Protein AF-A0A955WJV2-F1 (afdb_monomer_lite)

Foldseek 3Di:
DDDDDPPPPPPPPPPPPPPQVVLLLFFPSVVCGSNLQAPPPPRDGFLLVVLQQVFFAAVVVPPDPVPDDPQADGDSPTDGPQQVQQCDQRQPLPHGQCRLRVRNRSPGGRPDDRDPFNHFRSRDSQTDGAQPQEQGRPACAHAQRRVPDDLVVVVQQFFGWGADSVRDIDSPRGHWAQPPDQHPRACARQAHDPPDALCVVPVVQDDGWGADRNRDIHSVD

pLDDT: mean 82.96, std 13.25, range [42.25, 97.5]

Secondary structure (DSSP, 8-state):
-------------------GGGGGGSTTHHHHGGGGTB-TTT--B-HHHHHHHHTB--GGG-S-TTSS-TT---STTS-B-HHHHHT--SSSSS--HHHHTT-TT----TTSPPPSS----TT-TT-PPTTSSS--TT-S-BTTB-TT--GGGGT--EE--EE-TTS-EEGGGEE-TTSSS--TT-S-BSB--TT--HHHH-TT--S--EE-TTS-EE---

Sequence (221 aa):
MRWLPFLLISAMAATAQARGYRIDQVPGGYRFECYMCHVRATWNLTSFGRDVLNHLLHEEDYPDPEALPENLYIGEEGNVDWAIVALLDSDGDGYTNGEELGDPMGLFVQHDPQPDFPFTRPDRPEDFPCGSGAVEGPEECDGDAFAGATCGDFDLPGGHLACTAECRIDPSGCTPCGDGVLDPGEACDGAPPADLTCADLDPAWIGPLGCTDDCQLDDSR

Radius of gyration: 29.86 Å; chains: 1; bounding box: 73×58×89 Å

Structure (mmCIF, N/CA/C/O backbone):
data_AF-A0A955WJV2-F1
#
_entry.id   AF-A0A955WJV2-F1
#
loop_
_atom_site.group_PDB
_atom_site.id
_atom_site.type_symbol
_atom_site.label_atom_id
_atom_site.label_alt_id
_atom_site.label_comp_id
_atom_site.label_asym_id
_atom_site.label_entity_id
_atom_site.label_seq_id
_atom_site.pdbx_PDB_ins_code
_atom_site.Cartn_x
_atom_site.Cartn_y
_atom_site.Cartn_z
_atom_site.occupancy
_atom_site.B_iso_or_equiv
_atom_site.auth_seq_id
_atom_site.auth_comp_id
_atom_site.auth_asym_id
_atom_site.auth_atom_id
_atom_site.pdbx_PDB_model_num
ATOM 1 N N . MET A 1 1 ? 45.694 41.159 -42.205 1.00 42.25 1 MET A N 1
ATOM 2 C CA . MET A 1 1 ? 44.421 40.829 -41.529 1.00 42.25 1 MET A CA 1
ATOM 3 C C . MET A 1 1 ? 44.256 39.319 -41.500 1.00 42.25 1 MET A C 1
ATOM 5 O O . MET A 1 1 ? 44.235 38.714 -42.562 1.00 42.25 1 MET A O 1
ATOM 9 N N . ARG A 1 2 ? 44.223 38.718 -40.305 1.00 45.44 2 ARG A N 1
ATOM 10 C CA . ARG A 1 2 ? 44.032 37.275 -40.085 1.00 45.44 2 ARG A CA 1
ATOM 11 C C . ARG A 1 2 ? 42.527 36.993 -40.070 1.00 45.44 2 ARG A C 1
ATOM 13 O O . ARG A 1 2 ? 41.824 37.643 -39.306 1.00 45.44 2 ARG A O 1
ATOM 20 N N . TRP A 1 3 ? 42.060 36.052 -40.881 1.00 44.88 3 TRP A N 1
ATOM 21 C CA . TRP A 1 3 ? 40.720 35.474 -40.766 1.00 44.88 3 TRP A CA 1
ATOM 22 C C . TRP A 1 3 ? 40.899 34.042 -40.264 1.00 44.88 3 TRP A C 1
ATOM 24 O O . TRP A 1 3 ? 41.401 33.196 -40.999 1.00 44.88 3 TRP A O 1
ATOM 34 N N . LEU A 1 4 ? 40.575 33.789 -38.993 1.00 48.41 4 LEU A N 1
ATOM 35 C CA . LEU A 1 4 ? 40.387 32.422 -38.508 1.00 48.41 4 LEU A CA 1
ATOM 36 C C . LEU A 1 4 ? 38.948 31.999 -38.840 1.00 48.41 4 LEU A C 1
ATOM 38 O O . LEU A 1 4 ? 38.030 32.762 -38.528 1.00 48.41 4 LEU A O 1
ATOM 42 N N . PRO A 1 5 ? 38.722 30.815 -39.430 1.00 58.47 5 PRO A N 1
ATOM 43 C CA . PRO A 1 5 ? 37.381 30.275 -39.555 1.00 58.47 5 PRO A CA 1
ATOM 44 C C . PRO A 1 5 ? 36.907 29.840 -38.164 1.00 58.47 5 PRO A C 1
ATOM 46 O O . PRO A 1 5 ? 37.553 29.035 -37.495 1.00 58.47 5 PRO A O 1
ATOM 49 N N . PHE A 1 6 ? 35.784 30.396 -37.716 1.00 50.62 6 PHE A N 1
ATOM 50 C CA . PHE A 1 6 ? 35.060 29.876 -36.562 1.00 50.62 6 PHE A CA 1
ATOM 51 C C . PHE A 1 6 ? 34.420 28.546 -36.970 1.00 50.62 6 PHE A C 1
ATOM 53 O O . PHE A 1 6 ? 33.416 28.519 -37.677 1.00 50.62 6 PHE A O 1
ATOM 60 N N . LEU A 1 7 ? 35.022 27.438 -36.542 1.00 56.25 7 LEU A N 1
ATOM 61 C CA . LEU A 1 7 ? 34.353 26.142 -36.501 1.00 56.25 7 LEU A CA 1
ATOM 62 C C . LEU A 1 7 ? 33.311 26.200 -35.379 1.00 56.25 7 LEU A C 1
ATOM 64 O O . LEU A 1 7 ? 33.643 26.096 -34.200 1.00 56.25 7 LEU A O 1
ATOM 68 N N . LEU A 1 8 ? 32.049 26.412 -35.754 1.00 54.28 8 LEU A N 1
ATOM 69 C CA . LEU A 1 8 ? 30.903 26.165 -34.885 1.00 54.28 8 LEU A CA 1
ATOM 70 C C . LEU A 1 8 ? 30.779 24.649 -34.711 1.00 54.28 8 LEU A C 1
ATOM 72 O O . LEU A 1 8 ? 30.213 23.956 -35.554 1.00 54.28 8 LEU A O 1
ATOM 76 N N . ILE A 1 9 ? 31.346 24.131 -33.625 1.00 57.25 9 ILE A N 1
ATOM 77 C CA . ILE A 1 9 ? 31.049 22.781 -33.156 1.00 57.25 9 ILE A CA 1
ATOM 78 C C . ILE A 1 9 ? 29.651 22.858 -32.543 1.00 57.25 9 ILE A C 1
ATOM 80 O O . ILE A 1 9 ? 29.476 23.323 -31.418 1.00 57.25 9 ILE A O 1
ATOM 84 N N . SER A 1 10 ? 28.638 22.473 -33.319 1.00 54.69 10 SER A N 1
ATOM 85 C CA . SER A 1 10 ? 27.308 22.211 -32.779 1.00 54.69 10 SER A CA 1
ATOM 86 C C . SER A 1 10 ? 27.410 20.937 -31.948 1.00 54.69 10 SER A C 1
ATOM 88 O O . SER A 1 10 ? 27.476 19.834 -32.485 1.00 54.69 10 SER A O 1
ATOM 90 N N . ALA A 1 11 ? 27.498 21.094 -30.629 1.00 56.38 11 ALA A N 1
ATOM 91 C CA . ALA A 1 11 ? 27.228 19.995 -29.723 1.00 56.38 11 ALA A CA 1
ATOM 92 C C . ALA A 1 11 ? 25.727 19.711 -29.819 1.00 56.38 11 ALA A C 1
ATOM 94 O O . ALA A 1 11 ? 24.914 20.465 -29.281 1.00 56.38 11 ALA A O 1
ATOM 95 N N . MET A 1 12 ? 25.352 18.655 -30.539 1.00 52.16 12 MET A N 1
ATOM 96 C CA . MET A 1 12 ? 24.040 18.055 -30.349 1.00 52.16 12 MET A CA 1
ATOM 97 C C . MET A 1 12 ? 24.048 17.443 -28.953 1.00 52.16 12 MET A C 1
ATOM 99 O O . MET A 1 12 ? 24.557 16.346 -28.744 1.00 52.16 12 MET A O 1
ATOM 103 N N . ALA A 1 13 ? 23.552 18.197 -27.975 1.00 48.50 13 ALA A N 1
ATOM 104 C CA . ALA A 1 13 ? 23.110 17.600 -26.734 1.00 48.50 13 ALA A CA 1
ATOM 105 C C . ALA A 1 13 ? 21.921 16.714 -27.111 1.00 48.50 13 ALA A C 1
ATOM 107 O O . ALA A 1 13 ? 20.830 17.224 -27.367 1.00 48.50 13 ALA A O 1
ATOM 108 N N . ALA A 1 14 ? 22.148 15.402 -27.214 1.00 44.59 14 ALA A N 1
ATOM 109 C CA . ALA A 1 14 ? 21.051 14.462 -27.078 1.00 44.59 14 ALA A CA 1
ATOM 110 C C . ALA A 1 14 ? 20.370 14.838 -25.763 1.00 44.59 14 ALA A C 1
ATOM 112 O O . ALA A 1 14 ? 21.026 14.915 -24.720 1.00 44.59 14 ALA A O 1
ATOM 113 N N . THR A 1 15 ? 19.094 15.204 -25.822 1.00 44.62 15 THR A N 1
ATOM 114 C CA . THR A 1 15 ? 18.306 15.379 -24.615 1.00 44.62 15 THR A CA 1
ATOM 115 C C . THR A 1 15 ? 18.414 14.064 -23.864 1.00 44.62 15 THR A C 1
ATOM 117 O O . THR A 1 15 ? 17.890 13.051 -24.319 1.00 44.62 15 THR A O 1
ATOM 120 N N . ALA A 1 16 ? 19.131 14.069 -22.740 1.00 43.12 16 ALA A N 1
ATOM 121 C CA . ALA A 1 16 ? 19.078 13.017 -21.739 1.00 43.12 16 ALA A CA 1
ATOM 122 C C . ALA A 1 16 ? 17.677 13.054 -21.109 1.00 43.12 16 ALA A C 1
ATOM 124 O O . ALA A 1 16 ? 17.487 13.435 -19.960 1.00 43.12 16 ALA A O 1
ATOM 125 N N . GLN A 1 17 ? 16.661 12.782 -21.922 1.00 46.56 17 GLN A N 1
ATOM 126 C CA . GLN A 1 17 ? 15.325 12.492 -21.466 1.00 46.56 17 GLN A CA 1
ATOM 127 C C . GLN A 1 17 ? 15.444 11.086 -20.906 1.00 46.56 17 GLN A C 1
ATOM 129 O O . GLN A 1 17 ? 15.584 10.124 -21.662 1.00 46.56 17 GLN A O 1
ATOM 134 N N . ALA A 1 18 ? 15.425 10.971 -19.576 1.00 49.41 18 ALA A N 1
ATOM 135 C CA . ALA A 1 18 ? 14.950 9.748 -18.952 1.00 49.41 18 ALA A CA 1
ATOM 136 C C . ALA A 1 18 ? 13.704 9.335 -19.742 1.00 49.41 18 ALA A C 1
ATOM 138 O O . ALA A 1 18 ? 12.804 10.155 -19.955 1.00 49.41 18 ALA A O 1
ATOM 139 N N . ARG A 1 19 ? 13.747 8.158 -20.362 1.00 63.19 19 ARG A N 1
ATOM 140 C CA . ARG A 1 19 ? 12.802 7.830 -21.421 1.00 63.19 19 ARG A CA 1
ATOM 141 C C . ARG A 1 19 ? 11.417 7.685 -20.813 1.00 63.19 19 ARG A C 1
ATOM 143 O O . ARG A 1 19 ? 11.110 6.637 -20.261 1.00 63.19 19 ARG A O 1
ATOM 150 N N . GLY A 1 20 ? 10.611 8.744 -20.904 1.00 68.06 20 GLY A N 1
ATOM 151 C CA . GLY A 1 20 ? 9.293 8.815 -20.270 1.00 68.06 20 GLY A CA 1
ATOM 152 C C . GLY A 1 20 ? 8.402 7.626 -20.620 1.00 68.06 20 GLY A C 1
ATOM 153 O O . GLY A 1 20 ? 7.650 7.178 -19.770 1.00 68.06 20 GLY A O 1
ATOM 154 N N . TYR A 1 21 ? 8.589 7.027 -21.803 1.00 78.38 21 TYR A N 1
ATOM 155 C CA . TYR A 1 21 ? 7.843 5.839 -22.213 1.00 78.38 21 TYR A CA 1
ATOM 156 C C . TYR A 1 21 ? 8.002 4.646 -21.259 1.00 78.38 21 TYR A C 1
ATOM 158 O O . TYR A 1 21 ? 7.092 3.833 -21.183 1.00 78.38 21 TYR A O 1
ATOM 166 N N . ARG A 1 22 ? 9.128 4.508 -20.538 1.00 84.31 22 ARG A N 1
ATOM 167 C CA . ARG A 1 22 ? 9.325 3.396 -19.588 1.00 84.31 22 ARG A CA 1
ATOM 168 C C . ARG A 1 22 ? 8.417 3.515 -18.373 1.00 84.31 22 ARG A C 1
ATOM 170 O O . ARG A 1 22 ? 8.024 2.507 -17.809 1.00 84.31 22 ARG A O 1
ATOM 177 N N . ILE A 1 23 ? 8.062 4.741 -18.000 1.00 86.69 23 ILE A N 1
ATOM 178 C CA . ILE A 1 23 ? 7.105 4.998 -16.923 1.00 86.69 23 ILE A CA 1
ATOM 179 C C . ILE A 1 23 ? 5.696 4.560 -17.335 1.00 86.69 23 ILE A C 1
ATOM 181 O O . ILE A 1 23 ? 4.912 4.148 -16.492 1.00 86.69 23 ILE A O 1
ATOM 185 N N . ASP A 1 24 ? 5.394 4.576 -18.632 1.00 86.31 24 ASP A N 1
ATOM 186 C CA . ASP A 1 24 ? 4.116 4.085 -19.152 1.00 86.31 24 ASP A CA 1
ATOM 187 C C . ASP A 1 24 ? 4.086 2.554 -19.323 1.00 86.31 24 ASP A C 1
ATOM 189 O O . ASP A 1 24 ? 3.044 1.997 -19.664 1.00 86.31 24 ASP A O 1
ATOM 193 N N . GLN A 1 25 ? 5.224 1.876 -19.138 1.00 87.38 25 GLN A N 1
ATOM 194 C CA . GLN A 1 25 ? 5.358 0.418 -19.248 1.00 87.38 25 GLN A CA 1
ATOM 195 C C . GLN A 1 25 ? 5.226 -0.304 -17.905 1.00 87.38 25 GLN A C 1
ATOM 197 O O . GLN A 1 25 ? 5.278 -1.525 -17.881 1.00 87.38 25 GLN A O 1
ATOM 202 N N . VAL A 1 26 ? 5.066 0.434 -16.808 1.00 89.56 26 VAL A N 1
ATOM 203 C CA . VAL A 1 26 ? 4.916 -0.120 -15.460 1.00 89.56 26 VAL A CA 1
ATOM 204 C C . VAL A 1 26 ? 3.601 0.359 -14.844 1.00 89.56 26 VAL A C 1
ATOM 206 O O . VAL A 1 26 ? 3.244 1.538 -15.003 1.00 89.56 26 VAL A O 1
ATOM 209 N N . PRO A 1 27 ? 2.874 -0.511 -14.126 1.00 90.50 27 PRO A N 1
ATOM 210 C CA . PRO A 1 27 ? 1.729 -0.083 -13.339 1.00 90.50 27 PRO A CA 1
ATOM 211 C C . PRO A 1 27 ? 2.130 1.020 -12.357 1.00 90.50 27 PRO A C 1
ATOM 213 O O . PRO A 1 27 ? 3.250 1.048 -11.854 1.00 90.50 27 PRO A O 1
ATOM 216 N N . GLY A 1 28 ? 1.248 1.988 -12.121 1.00 87.06 28 GLY A N 1
ATOM 217 C CA . GLY A 1 28 ? 1.507 3.052 -11.149 1.00 87.06 28 GLY A CA 1
ATOM 218 C C . GLY A 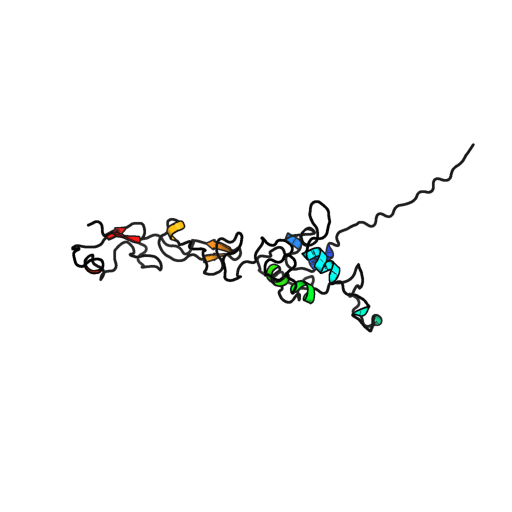1 28 ? 2.657 4.005 -11.498 1.00 87.06 28 GLY A C 1
ATOM 219 O O . GLY A 1 28 ? 2.874 4.967 -10.760 1.00 87.06 28 GLY A O 1
ATOM 220 N N . GLY A 1 29 ? 3.349 3.828 -12.631 1.00 87.44 29 GLY A N 1
ATOM 221 C CA . GLY A 1 29 ? 4.530 4.616 -12.989 1.00 87.44 29 GLY A CA 1
ATOM 222 C C . GLY A 1 29 ? 4.279 6.126 -12.975 1.00 87.44 29 GLY A C 1
ATOM 223 O O . GLY A 1 29 ? 5.128 6.897 -12.533 1.00 87.44 29 GLY A O 1
ATOM 224 N N . TYR A 1 30 ? 3.077 6.567 -13.352 1.00 85.75 30 TYR A N 1
ATOM 225 C CA . TYR A 1 30 ? 2.665 7.975 -13.290 1.00 85.75 30 TYR A CA 1
ATOM 226 C C . TYR A 1 30 ? 2.721 8.590 -11.877 1.00 85.75 30 TYR A C 1
ATOM 228 O O . TYR A 1 30 ? 2.788 9.812 -11.759 1.00 85.75 30 TYR A O 1
ATOM 236 N N . ARG A 1 31 ? 2.683 7.783 -10.807 1.00 86.25 31 ARG A N 1
ATOM 237 C CA . ARG A 1 31 ? 2.797 8.254 -9.415 1.00 86.25 31 ARG A CA 1
ATOM 238 C C . ARG A 1 31 ? 4.246 8.498 -9.008 1.00 86.25 31 ARG A C 1
ATOM 240 O O . ARG A 1 31 ? 4.526 9.440 -8.268 1.00 86.25 31 ARG A O 1
ATOM 247 N N . PHE A 1 32 ? 5.159 7.656 -9.482 1.00 86.94 32 PHE A N 1
ATOM 248 C CA . PHE A 1 32 ? 6.571 7.679 -9.087 1.00 86.94 32 PHE A CA 1
ATOM 249 C C . PHE A 1 32 ? 7.466 8.407 -10.093 1.00 86.94 32 PHE A C 1
ATOM 251 O O . PHE A 1 32 ? 8.579 8.825 -9.754 1.00 86.94 32 PHE A O 1
ATOM 258 N N . GLU A 1 33 ? 6.961 8.604 -11.311 1.00 88.62 33 GLU A N 1
ATOM 259 C CA . GLU A 1 33 ? 7.644 9.231 -12.434 1.00 88.62 33 GLU A CA 1
ATOM 260 C C . GLU A 1 33 ? 9.043 8.621 -12.644 1.00 88.62 33 GLU A C 1
ATOM 262 O O . GLU A 1 33 ? 9.276 7.431 -12.449 1.00 88.62 33 GLU A O 1
ATOM 267 N N . CYS A 1 34 ? 10.029 9.446 -12.998 1.00 88.56 34 CYS A N 1
ATOM 268 C CA . CYS A 1 34 ? 11.409 9.010 -13.198 1.00 88.56 34 CYS A CA 1
ATOM 269 C C . CYS A 1 34 ? 12.069 8.458 -11.925 1.00 88.56 34 CYS A C 1
ATOM 271 O O . CYS A 1 34 ? 13.156 7.887 -12.009 1.00 88.56 34 CYS A O 1
ATOM 273 N N . TYR A 1 35 ? 11.476 8.666 -10.748 1.00 89.88 35 TYR A N 1
ATOM 274 C CA . TYR A 1 35 ? 12.154 8.419 -9.481 1.00 89.88 35 TYR A CA 1
ATOM 275 C C . TYR A 1 35 ? 12.142 6.966 -9.047 1.00 89.88 35 TYR A C 1
ATOM 277 O O . TYR A 1 35 ? 12.922 6.614 -8.172 1.00 89.88 35 TYR A O 1
ATOM 285 N N . MET A 1 36 ? 11.315 6.130 -9.666 1.00 89.50 36 MET A N 1
ATOM 286 C CA . MET A 1 36 ? 11.387 4.686 -9.469 1.00 89.50 36 MET A CA 1
ATOM 287 C C . MET A 1 36 ? 12.692 4.111 -10.040 1.00 89.50 36 MET A C 1
ATOM 289 O O . MET A 1 36 ? 13.308 3.237 -9.444 1.00 89.50 36 MET A O 1
ATOM 293 N N . CYS A 1 37 ? 13.182 4.670 -11.154 1.00 91.44 37 CYS A N 1
ATOM 294 C CA . CYS A 1 37 ? 14.428 4.229 -11.793 1.00 91.44 37 CYS A CA 1
ATOM 295 C C . CYS A 1 37 ? 15.643 5.100 -11.435 1.00 91.44 37 CYS A C 1
ATOM 297 O O . CYS A 1 37 ? 16.784 4.668 -11.609 1.00 91.44 37 CYS A O 1
ATOM 299 N N . HIS A 1 38 ? 15.428 6.338 -10.973 1.00 91.81 38 HIS A N 1
ATOM 300 C CA . HIS A 1 38 ? 16.495 7.313 -10.740 1.00 91.81 38 HIS A CA 1
ATOM 301 C C . HIS A 1 38 ? 16.436 7.974 -9.363 1.00 91.81 38 HIS A C 1
ATOM 303 O O . HIS A 1 38 ? 15.415 8.492 -8.912 1.00 91.81 38 HIS A O 1
ATOM 309 N N . VAL A 1 39 ? 17.603 8.108 -8.740 1.00 90.62 39 VAL A N 1
ATOM 310 C CA . VAL A 1 39 ? 17.762 8.855 -7.494 1.00 90.62 39 VAL A CA 1
ATOM 311 C C . VAL A 1 39 ? 17.613 10.359 -7.760 1.00 90.62 39 VAL A C 1
ATOM 313 O O . VAL A 1 39 ? 18.417 10.954 -8.482 1.00 90.62 39 VAL A O 1
ATOM 316 N N . ARG A 1 40 ? 16.632 11.002 -7.102 1.00 83.75 40 ARG A N 1
ATOM 317 C CA . ARG A 1 40 ? 16.271 12.437 -7.238 1.00 83.75 40 ARG A CA 1
ATOM 318 C C . ARG A 1 40 ? 17.454 13.411 -7.262 1.00 83.75 40 ARG A C 1
ATOM 320 O O . ARG A 1 40 ? 17.408 14.416 -7.963 1.00 83.75 40 ARG A O 1
ATOM 327 N N . ALA A 1 41 ? 18.481 13.147 -6.458 1.00 81.69 41 ALA A N 1
ATOM 328 C CA . ALA A 1 41 ? 19.587 14.076 -6.239 1.00 81.69 41 ALA A CA 1
ATOM 329 C C . ALA A 1 41 ? 20.722 13.953 -7.268 1.00 81.69 41 ALA A C 1
ATOM 331 O O . ALA A 1 41 ? 21.446 14.921 -7.494 1.00 81.69 41 ALA A O 1
ATOM 332 N N . THR A 1 42 ? 20.913 12.770 -7.853 1.00 85.31 42 THR A N 1
ATOM 333 C CA . THR A 1 42 ? 22.135 12.442 -8.605 1.00 85.31 42 THR A CA 1
ATOM 334 C C . THR A 1 42 ? 21.872 11.890 -9.996 1.00 85.31 42 THR A C 1
ATOM 336 O O . THR A 1 42 ? 22.821 11.784 -10.766 1.00 85.31 42 THR A O 1
ATOM 339 N N . TRP A 1 43 ? 20.623 11.536 -10.321 1.00 86.12 43 TRP A N 1
ATOM 340 C CA . TRP A 1 43 ? 20.246 10.816 -11.545 1.00 86.12 43 TRP A CA 1
ATOM 341 C C . TRP A 1 43 ? 20.912 9.443 -11.714 1.00 86.12 43 TRP A C 1
ATOM 343 O O . TRP A 1 43 ? 20.732 8.792 -12.744 1.00 86.12 43 TRP A O 1
ATOM 353 N N . ASN A 1 44 ? 21.621 8.964 -10.689 1.00 91.94 44 ASN A N 1
ATOM 354 C CA . ASN A 1 44 ? 22.088 7.586 -10.636 1.00 91.94 44 ASN A CA 1
ATOM 355 C C . ASN A 1 44 ? 20.891 6.636 -10.614 1.00 91.94 44 ASN A C 1
ATOM 357 O O . ASN A 1 44 ? 19.822 6.993 -10.118 1.00 91.94 44 ASN A O 1
ATOM 361 N N . LEU A 1 45 ? 21.098 5.421 -11.115 1.00 92.56 45 LEU A N 1
ATOM 362 C CA . LEU A 1 45 ? 20.083 4.379 -11.047 1.00 92.56 45 LEU A CA 1
ATOM 363 C C . LEU A 1 45 ? 19.824 3.978 -9.595 1.00 92.56 45 LEU A C 1
ATOM 365 O O . LEU A 1 45 ? 20.769 3.834 -8.810 1.00 92.56 45 LEU A O 1
ATOM 369 N N . THR A 1 46 ? 18.548 3.796 -9.280 1.00 95.38 46 THR A N 1
ATOM 370 C CA . THR A 1 46 ? 18.093 3.050 -8.104 1.00 95.38 46 THR A CA 1
ATOM 371 C C . THR A 1 46 ? 18.437 1.563 -8.257 1.00 95.38 46 THR A C 1
ATOM 373 O O . THR A 1 46 ? 19.005 1.159 -9.279 1.00 95.38 46 THR A O 1
ATOM 376 N N . SER A 1 47 ? 18.135 0.744 -7.247 1.00 96.50 47 SER A N 1
ATOM 377 C CA . SER A 1 47 ? 18.186 -0.716 -7.387 1.00 96.50 47 SER A CA 1
ATOM 378 C C . SER A 1 47 ? 17.272 -1.180 -8.522 1.00 96.50 47 SER A C 1
ATOM 380 O O . SER A 1 47 ? 17.772 -1.713 -9.509 1.00 96.50 47 SER A O 1
ATOM 382 N N . PHE A 1 48 ? 15.989 -0.813 -8.474 1.00 95.88 48 PHE A N 1
ATOM 383 C CA . PHE A 1 48 ? 15.027 -1.126 -9.531 1.00 95.88 48 PHE A CA 1
ATOM 384 C C . PHE A 1 48 ? 15.475 -0.636 -10.913 1.00 95.88 48 PHE A C 1
ATOM 386 O O . PHE A 1 48 ? 15.493 -1.380 -11.890 1.00 95.88 48 PHE A O 1
ATOM 393 N N . GLY A 1 49 ? 15.931 0.617 -11.016 1.00 93.75 49 GLY A N 1
ATOM 394 C CA . GLY A 1 49 ? 16.420 1.169 -12.280 1.00 93.75 49 GLY A CA 1
ATOM 395 C C . GLY A 1 49 ? 17.641 0.430 -12.835 1.00 93.75 49 GLY A C 1
ATOM 396 O O . GLY A 1 49 ? 17.854 0.415 -14.049 1.00 93.75 49 GLY A O 1
ATOM 397 N N . ARG A 1 50 ? 18.450 -0.185 -11.966 1.00 94.12 50 ARG A N 1
ATOM 398 C CA . ARG A 1 50 ? 19.573 -1.034 -12.367 1.00 94.12 50 ARG A CA 1
ATOM 399 C C . ARG A 1 50 ? 19.097 -2.389 -12.864 1.00 94.12 50 ARG A C 1
ATOM 401 O O . ARG A 1 50 ? 19.621 -2.844 -13.875 1.00 94.12 50 ARG A O 1
ATOM 408 N N . ASP A 1 51 ?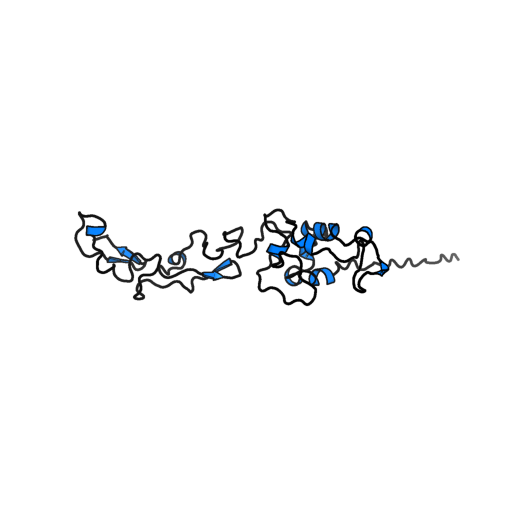 18.107 -2.985 -12.219 1.00 95.25 51 ASP A N 1
ATOM 409 C CA . ASP A 1 51 ? 17.530 -4.248 -12.673 1.00 95.25 51 ASP A CA 1
ATOM 410 C C . ASP A 1 51 ? 16.809 -4.092 -14.010 1.00 95.25 51 ASP A C 1
ATOM 412 O O . ASP A 1 51 ? 17.032 -4.901 -14.910 1.00 95.25 51 ASP A O 1
ATOM 416 N N . VAL A 1 52 ? 16.100 -2.980 -14.219 1.00 92.06 52 VAL A N 1
ATOM 417 C CA . VAL A 1 52 ? 15.554 -2.602 -15.532 1.00 92.06 52 VAL A CA 1
ATOM 418 C C . VAL A 1 52 ? 16.657 -2.482 -16.590 1.00 92.06 52 VAL A C 1
ATOM 420 O O . VAL A 1 52 ? 16.485 -2.947 -17.714 1.00 92.06 52 VAL A O 1
ATOM 423 N N . LEU A 1 53 ? 17.795 -1.858 -16.261 1.00 88.88 53 LEU A N 1
ATOM 424 C CA . LEU A 1 53 ? 18.914 -1.721 -17.203 1.00 88.88 53 LEU A CA 1
ATOM 425 C C . LEU A 1 53 ? 19.589 -3.066 -17.512 1.00 88.88 53 LEU A C 1
ATOM 427 O O . LEU A 1 53 ? 20.051 -3.270 -18.631 1.00 88.88 53 LEU A O 1
ATOM 431 N N . ASN A 1 54 ? 19.664 -3.965 -16.534 1.00 90.44 54 ASN A N 1
ATOM 432 C CA . ASN A 1 54 ? 20.302 -5.271 -16.687 1.00 90.44 54 ASN A CA 1
ATOM 433 C C . ASN A 1 54 ? 19.439 -6.282 -17.460 1.00 90.44 54 ASN A C 1
ATOM 435 O O . ASN A 1 54 ? 19.978 -7.280 -17.925 1.00 90.44 54 ASN A O 1
ATOM 439 N N . HIS A 1 55 ? 18.136 -6.025 -17.600 1.00 89.19 55 HIS A N 1
ATOM 440 C CA . HIS A 1 55 ? 17.176 -6.906 -18.276 1.00 89.19 55 HIS A CA 1
ATOM 441 C C . HIS A 1 55 ? 16.552 -6.237 -19.506 1.00 89.19 55 HIS A C 1
ATOM 443 O O . HIS A 1 55 ? 15.368 -6.400 -19.808 1.00 89.19 55 HIS A O 1
ATOM 449 N N . LEU A 1 56 ? 17.355 -5.454 -20.227 1.00 87.12 56 LEU A N 1
ATOM 450 C CA . LEU A 1 56 ? 17.003 -5.046 -21.582 1.00 87.12 56 LEU A CA 1
ATOM 451 C C . LEU A 1 56 ? 17.083 -6.262 -22.506 1.00 87.12 56 LEU A C 1
ATOM 453 O O . LEU A 1 56 ? 17.975 -7.092 -22.373 1.00 87.12 56 LEU A O 1
ATOM 457 N N . LEU A 1 57 ? 16.165 -6.355 -23.463 1.00 79.31 57 LEU A N 1
ATOM 458 C CA . LEU A 1 57 ? 16.216 -7.395 -24.482 1.00 79.31 57 LEU A CA 1
ATOM 459 C C . LEU A 1 57 ? 17.437 -7.170 -25.379 1.00 79.31 57 LEU A C 1
ATOM 461 O O . LEU A 1 57 ? 17.620 -6.079 -25.943 1.00 79.31 57 LEU A O 1
ATOM 465 N N . HIS A 1 58 ? 18.252 -8.214 -25.533 1.00 73.12 58 HIS A N 1
ATOM 466 C CA . HIS A 1 58 ? 19.434 -8.209 -26.381 1.00 73.12 58 HIS A CA 1
ATOM 467 C C . HIS A 1 58 ? 19.223 -9.068 -27.634 1.00 73.12 58 HIS A C 1
ATOM 469 O O . HIS A 1 58 ? 18.407 -9.983 -27.683 1.00 73.12 58 HIS A O 1
ATOM 475 N N . GLU A 1 59 ? 19.957 -8.742 -28.700 1.00 66.12 59 GLU A N 1
ATOM 476 C CA . GLU A 1 59 ? 19.818 -9.400 -30.009 1.00 66.12 59 GLU A CA 1
ATOM 477 C C . GLU A 1 59 ? 20.177 -10.891 -29.937 1.00 66.12 59 GLU A C 1
ATOM 479 O O . GLU A 1 59 ? 19.640 -11.706 -30.678 1.00 66.12 59 GLU A O 1
ATOM 484 N N . GLU A 1 60 ? 21.043 -11.265 -28.995 1.00 69.06 60 GLU A N 1
ATOM 485 C CA . GLU A 1 60 ? 21.430 -12.651 -28.732 1.00 69.06 60 GLU A CA 1
ATOM 486 C C . GLU A 1 60 ? 20.303 -13.521 -28.155 1.00 69.06 60 GLU A C 1
ATOM 488 O O . GLU A 1 60 ? 20.333 -14.740 -28.340 1.00 69.06 60 GLU A O 1
ATOM 493 N N . ASP A 1 61 ? 19.278 -12.912 -27.550 1.00 68.31 61 ASP A N 1
ATOM 494 C CA . ASP A 1 61 ? 18.088 -13.612 -27.053 1.00 68.31 61 ASP A CA 1
ATOM 495 C C . ASP A 1 61 ? 17.113 -13.977 -28.189 1.00 68.31 61 ASP A C 1
ATOM 497 O O . ASP A 1 61 ? 16.226 -14.818 -28.016 1.00 68.31 61 ASP A O 1
ATOM 501 N N . TYR A 1 62 ? 17.293 -13.383 -29.378 1.00 67.94 62 TYR A N 1
ATOM 502 C CA . TYR A 1 62 ? 16.418 -13.550 -30.536 1.00 67.94 62 TYR A CA 1
ATOM 503 C C . TYR A 1 62 ? 17.200 -14.065 -31.754 1.00 67.94 62 TYR A C 1
ATOM 505 O O . TYR A 1 62 ? 17.808 -13.290 -32.490 1.00 67.94 62 TYR A O 1
ATOM 513 N N . PRO A 1 63 ? 17.148 -15.379 -32.043 1.00 65.62 63 PRO A N 1
ATOM 514 C CA . PRO A 1 63 ? 17.965 -15.993 -33.091 1.00 65.62 63 PRO A CA 1
ATOM 515 C C . PRO A 1 63 ? 17.580 -15.577 -34.522 1.00 65.62 63 PRO A C 1
ATOM 517 O O . PRO A 1 63 ? 18.300 -15.920 -35.459 1.00 65.62 63 PRO A O 1
ATOM 520 N N . ASP A 1 64 ? 16.461 -14.867 -34.696 1.00 70.44 64 ASP A N 1
ATOM 521 C CA . ASP A 1 64 ? 16.000 -14.335 -35.979 1.00 70.44 64 ASP A CA 1
ATOM 522 C C . ASP A 1 64 ? 15.570 -12.858 -35.838 1.00 70.44 64 ASP A C 1
ATOM 524 O O . ASP A 1 64 ? 14.397 -12.573 -35.578 1.00 70.44 64 ASP A O 1
ATOM 528 N N . PRO A 1 65 ? 16.508 -11.902 -35.983 1.00 60.22 65 PRO A N 1
ATOM 529 C CA . PRO A 1 65 ? 16.223 -10.474 -35.860 1.00 60.22 65 PRO A CA 1
ATOM 530 C C . PRO A 1 65 ? 15.306 -9.927 -36.972 1.00 60.22 65 PRO A C 1
ATOM 532 O O . PRO A 1 65 ? 14.739 -8.847 -36.816 1.00 60.22 65 PRO A O 1
ATOM 535 N N . GLU A 1 66 ? 15.108 -10.657 -38.079 1.00 68.31 66 GLU A N 1
ATOM 536 C CA . GLU A 1 66 ? 14.154 -10.280 -39.137 1.00 68.31 66 GLU A CA 1
ATOM 537 C C . GLU A 1 66 ? 12.718 -10.758 -38.840 1.00 68.31 66 GLU A C 1
ATOM 539 O O . GLU A 1 66 ? 11.768 -10.253 -39.440 1.00 68.31 66 GLU A O 1
ATOM 544 N N . ALA A 1 67 ? 12.540 -11.690 -37.895 1.00 67.31 67 ALA A N 1
ATOM 545 C CA . ALA A 1 67 ? 11.235 -12.166 -37.425 1.00 67.31 67 ALA A CA 1
ATOM 546 C C . ALA A 1 67 ? 10.690 -11.381 -36.218 1.00 67.31 67 ALA A C 1
ATOM 548 O O . ALA A 1 67 ? 9.651 -11.744 -35.656 1.00 67.31 67 ALA A O 1
ATOM 549 N N . LEU A 1 68 ? 11.382 -10.320 -35.800 1.00 62.81 68 LEU A N 1
ATOM 550 C CA . LEU A 1 68 ? 10.962 -9.509 -34.667 1.00 62.81 68 LEU A CA 1
ATOM 551 C C . LEU A 1 68 ? 9.674 -8.738 -34.990 1.00 62.81 68 LEU A C 1
ATOM 553 O O . LEU A 1 68 ? 9.515 -8.230 -36.103 1.00 62.81 68 LEU A O 1
ATOM 557 N N . PRO A 1 69 ? 8.745 -8.607 -34.027 1.00 64.25 69 PRO A N 1
ATOM 558 C CA . PRO A 1 69 ? 7.599 -7.730 -34.204 1.00 64.25 69 PRO A CA 1
ATOM 559 C C . PRO A 1 69 ? 8.074 -6.290 -34.443 1.00 64.25 69 PRO A C 1
ATOM 561 O O . PRO A 1 69 ? 9.019 -5.842 -33.799 1.00 64.25 69 PRO A O 1
ATOM 564 N N . GLU A 1 70 ? 7.389 -5.538 -35.314 1.00 62.41 70 GLU A N 1
ATOM 565 C CA . GLU A 1 70 ? 7.777 -4.164 -35.710 1.00 62.41 70 GLU A CA 1
ATOM 566 C C . GLU A 1 70 ? 7.937 -3.182 -34.526 1.00 62.41 70 GLU A C 1
ATOM 568 O O . GLU A 1 70 ? 8.562 -2.135 -34.672 1.00 62.41 70 GLU A O 1
ATOM 573 N N . ASN A 1 71 ? 7.410 -3.529 -33.346 1.00 60.97 71 ASN A N 1
ATOM 574 C CA . ASN A 1 71 ? 7.478 -2.732 -32.119 1.00 60.97 71 ASN A CA 1
ATOM 575 C C . ASN A 1 71 ? 8.533 -3.233 -31.105 1.00 60.97 71 ASN A C 1
ATOM 577 O O . ASN A 1 71 ? 8.536 -2.785 -29.955 1.00 60.97 71 ASN A O 1
ATOM 581 N N . LEU A 1 72 ? 9.407 -4.173 -31.490 1.00 64.94 72 LEU A N 1
ATOM 582 C CA . LEU A 1 72 ? 10.477 -4.679 -30.633 1.00 64.94 72 LEU A CA 1
ATOM 583 C C . LEU A 1 72 ? 11.792 -3.927 -30.875 1.00 64.94 72 LEU A C 1
ATOM 585 O O . LEU A 1 72 ? 12.527 -4.220 -31.813 1.00 64.94 72 LEU A O 1
ATOM 589 N N . TYR A 1 73 ? 12.101 -2.962 -30.009 1.00 61.44 73 TYR A N 1
ATOM 590 C CA . TYR A 1 73 ? 13.407 -2.299 -29.996 1.00 61.44 73 TYR A CA 1
ATOM 591 C C . TYR A 1 73 ? 14.388 -3.129 -29.152 1.00 61.44 73 TYR A C 1
ATOM 593 O O . TYR A 1 73 ? 14.023 -3.580 -28.069 1.00 61.44 73 TYR A O 1
ATOM 601 N N . ILE A 1 74 ? 15.625 -3.318 -29.617 1.00 60.59 74 ILE A N 1
ATOM 602 C CA . ILE A 1 74 ? 16.663 -4.147 -28.969 1.00 60.59 74 ILE A CA 1
ATOM 603 C C . ILE A 1 74 ? 17.909 -3.295 -28.658 1.00 60.59 74 ILE A C 1
ATOM 605 O O . ILE A 1 74 ? 18.226 -2.369 -29.408 1.00 60.59 74 ILE A O 1
ATOM 609 N N . GLY A 1 75 ? 18.623 -3.601 -27.564 1.00 57.91 75 GLY A N 1
ATOM 610 C CA . GLY A 1 75 ? 19.910 -2.984 -27.188 1.00 57.91 75 GLY A CA 1
ATOM 611 C C . GLY A 1 75 ? 19.844 -2.076 -25.951 1.00 57.91 75 GLY A C 1
ATOM 612 O O . GLY A 1 75 ? 18.860 -2.092 -25.224 1.00 57.91 75 GLY A O 1
ATOM 613 N N . GLU A 1 76 ? 20.859 -1.225 -25.721 1.00 54.91 76 GLU A N 1
ATOM 614 C CA . GLU A 1 76 ? 20.889 -0.252 -24.595 1.00 54.91 76 GLU A CA 1
ATOM 615 C C . GLU A 1 76 ? 19.697 0.725 -24.623 1.00 54.91 76 GLU A C 1
ATOM 617 O O . GLU A 1 76 ? 19.353 1.390 -23.635 1.00 54.91 76 GLU A O 1
ATOM 622 N N . GLU A 1 77 ? 19.032 0.803 -25.783 1.00 61.91 77 GLU A N 1
ATOM 623 C CA . GLU A 1 77 ? 17.784 1.517 -25.965 1.00 61.91 77 GLU A CA 1
ATOM 624 C C . GLU A 1 77 ? 16.512 0.679 -26.126 1.00 61.91 77 GLU A C 1
ATOM 626 O O . GLU A 1 77 ? 15.439 1.247 -26.318 1.00 61.91 77 GLU A O 1
ATOM 631 N N . GLY A 1 78 ? 16.607 -0.630 -25.947 1.00 69.50 78 GLY A N 1
ATOM 632 C CA . GLY A 1 78 ? 15.548 -1.580 -26.234 1.00 69.50 78 GLY A CA 1
ATOM 633 C C . GLY A 1 78 ? 14.433 -1.685 -25.196 1.00 69.50 78 GLY A C 1
ATOM 634 O O . GLY A 1 78 ? 14.366 -0.956 -24.196 1.00 69.50 78 GLY A O 1
ATOM 635 N N . ASN A 1 79 ? 13.540 -2.621 -25.496 1.00 79.56 79 ASN A N 1
ATOM 636 C CA . ASN A 1 79 ? 12.473 -3.099 -24.636 1.00 79.56 79 ASN A CA 1
ATOM 637 C C . ASN A 1 79 ? 13.054 -3.852 -23.434 1.00 79.56 79 ASN A C 1
ATOM 639 O O . ASN A 1 79 ? 14.163 -4.374 -23.493 1.00 79.56 79 ASN A O 1
ATOM 643 N N . VAL A 1 80 ? 12.298 -3.877 -22.343 1.00 86.88 80 VAL A N 1
ATOM 644 C CA . VAL A 1 80 ? 12.667 -4.538 -21.087 1.00 86.88 80 VAL A CA 1
ATOM 645 C C . VAL A 1 80 ? 11.951 -5.885 -21.034 1.00 86.88 80 VAL A C 1
ATOM 647 O O . VAL A 1 80 ? 10.794 -5.975 -21.455 1.00 86.88 80 VAL A O 1
ATOM 650 N N . ASP A 1 81 ? 12.606 -6.911 -20.504 1.00 88.69 81 ASP A N 1
ATOM 651 C CA . ASP A 1 81 ? 11.934 -8.144 -20.098 1.00 88.69 81 ASP A CA 1
ATOM 652 C C . ASP A 1 81 ? 11.205 -7.921 -18.763 1.00 88.69 81 ASP A C 1
ATOM 654 O O . ASP A 1 81 ? 11.714 -8.222 -17.681 1.00 88.69 81 ASP A O 1
ATOM 658 N N . TRP A 1 82 ? 10.016 -7.318 -18.836 1.00 89.81 82 TRP A N 1
ATOM 659 C CA . TRP A 1 82 ? 9.223 -6.988 -17.650 1.00 89.81 82 TRP A CA 1
ATOM 660 C C . TRP A 1 82 ? 8.784 -8.220 -16.859 1.00 89.81 82 TRP A C 1
ATOM 662 O O . TRP A 1 82 ? 8.661 -8.123 -15.643 1.00 89.81 82 TRP A O 1
ATOM 672 N N . ALA A 1 83 ? 8.638 -9.379 -17.506 1.00 91.19 83 ALA A N 1
ATOM 673 C CA . ALA A 1 83 ? 8.312 -10.624 -16.819 1.00 91.19 83 ALA A CA 1
ATOM 674 C C . ALA A 1 83 ? 9.449 -11.068 -15.888 1.00 91.19 83 ALA A C 1
ATOM 676 O O . ALA A 1 83 ? 9.189 -11.554 -14.791 1.00 91.19 83 ALA A O 1
ATOM 677 N N . ILE A 1 84 ? 10.709 -10.872 -16.290 1.00 92.88 84 ILE A N 1
ATOM 678 C CA . ILE A 1 84 ? 11.850 -11.125 -15.403 1.00 92.88 84 ILE A CA 1
ATOM 679 C C . ILE A 1 84 ? 11.975 -10.034 -14.347 1.00 92.88 84 ILE A C 1
ATOM 681 O O . ILE A 1 84 ? 12.120 -10.363 -13.173 1.00 92.88 84 ILE A O 1
ATOM 685 N N . VAL A 1 85 ? 11.887 -8.758 -14.734 1.00 94.94 85 VAL A N 1
ATOM 686 C CA . VAL A 1 85 ? 12.009 -7.649 -13.775 1.00 94.94 85 VAL A CA 1
ATOM 687 C C . VAL A 1 85 ? 10.947 -7.747 -12.680 1.00 94.94 85 VAL A C 1
ATOM 689 O O . VAL A 1 85 ? 11.280 -7.534 -11.522 1.00 94.94 85 VAL A O 1
ATOM 692 N N . ALA A 1 86 ? 9.709 -8.130 -12.997 1.00 96.06 86 ALA A N 1
ATOM 693 C CA . ALA A 1 86 ? 8.639 -8.288 -12.012 1.00 96.06 86 ALA A CA 1
ATOM 694 C C . ALA A 1 86 ? 8.932 -9.347 -10.937 1.00 96.06 86 ALA A C 1
ATOM 696 O O . ALA A 1 86 ? 8.425 -9.223 -9.833 1.00 96.06 86 ALA A O 1
ATOM 697 N N . LEU A 1 87 ? 9.758 -10.358 -11.230 1.00 96.88 87 LEU A N 1
ATOM 698 C CA . LEU A 1 87 ? 10.101 -11.432 -10.288 1.00 96.88 87 LEU A CA 1
ATOM 699 C C . LEU A 1 87 ? 11.301 -11.106 -9.388 1.00 96.88 87 LEU A C 1
ATOM 701 O O . LEU A 1 87 ? 11.642 -11.904 -8.514 1.00 96.88 87 LEU A O 1
ATOM 705 N N . LEU A 1 88 ? 11.992 -9.994 -9.638 1.00 97.50 88 LEU A N 1
ATOM 706 C CA . LEU A 1 88 ? 13.123 -9.566 -8.823 1.00 97.50 88 LEU A CA 1
ATOM 707 C C . LEU A 1 88 ? 12.624 -8.796 -7.606 1.00 97.50 88 LEU A C 1
ATOM 709 O O . LEU A 1 88 ? 11.666 -8.046 -7.715 1.00 97.50 88 LEU A O 1
ATOM 713 N N . ASP A 1 89 ? 13.312 -8.958 -6.485 1.00 97.25 89 ASP A N 1
ATOM 714 C CA . ASP A 1 89 ? 13.199 -8.114 -5.294 1.00 97.25 89 ASP A CA 1
ATOM 715 C C . ASP A 1 89 ? 14.387 -7.142 -5.340 1.00 97.25 89 ASP A C 1
ATOM 717 O O . ASP A 1 89 ? 15.531 -7.520 -5.049 1.00 97.25 89 ASP A O 1
ATOM 721 N N . SER A 1 90 ? 14.156 -5.939 -5.871 1.00 97.12 90 SER A N 1
ATOM 722 C CA . SER A 1 90 ? 15.261 -5.026 -6.180 1.00 97.12 90 SER A CA 1
ATOM 723 C C . SER A 1 90 ? 15.838 -4.376 -4.922 1.00 97.12 90 SER A C 1
ATOM 725 O O . SER A 1 90 ? 17.039 -4.084 -4.872 1.00 97.12 90 SER A O 1
ATOM 727 N N . ASP A 1 91 ? 15.017 -4.073 -3.920 1.00 95.56 91 ASP A N 1
ATOM 728 C CA . ASP A 1 91 ? 15.443 -3.368 -2.710 1.00 95.56 91 ASP A CA 1
ATOM 729 C C . ASP A 1 91 ? 15.696 -4.279 -1.498 1.00 95.56 91 ASP A C 1
ATOM 731 O O . ASP A 1 91 ? 16.383 -3.857 -0.559 1.00 95.56 91 ASP A O 1
ATOM 735 N N . GLY A 1 92 ? 15.320 -5.552 -1.594 1.00 95.81 92 GLY A N 1
ATOM 736 C CA . GLY A 1 92 ?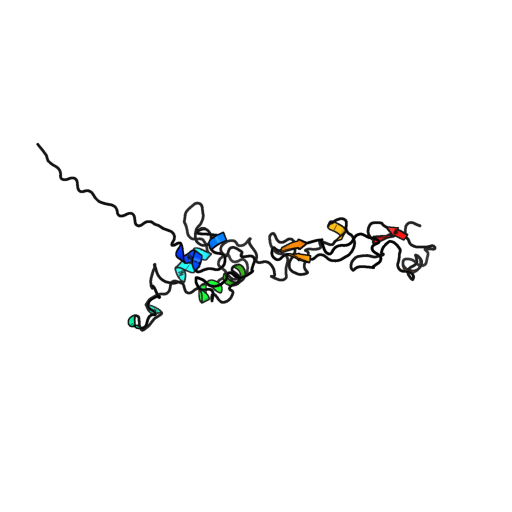 15.652 -6.613 -0.654 1.00 95.81 92 GLY A CA 1
ATOM 737 C C . GLY A 1 92 ? 14.712 -6.684 0.542 1.00 95.81 92 GLY A C 1
ATOM 738 O O . GLY A 1 92 ? 15.161 -7.108 1.616 1.00 95.81 92 GLY A O 1
ATOM 739 N N . ASP A 1 93 ? 13.477 -6.215 0.401 1.00 92.44 93 ASP A N 1
ATOM 740 C CA . ASP A 1 93 ? 12.501 -6.145 1.486 1.00 92.44 93 ASP A CA 1
ATOM 741 C C . ASP A 1 93 ? 11.641 -7.413 1.627 1.00 92.44 93 ASP A C 1
ATOM 743 O O . ASP A 1 93 ? 10.980 -7.605 2.651 1.00 92.44 93 ASP A O 1
ATOM 747 N N . GLY A 1 94 ? 11.768 -8.340 0.673 1.00 92.81 94 GLY A N 1
ATOM 748 C CA . GLY A 1 94 ? 11.046 -9.605 0.637 1.00 92.81 94 GLY A CA 1
ATOM 749 C C . GLY A 1 94 ? 9.856 -9.621 -0.321 1.00 92.81 94 GLY A C 1
ATOM 750 O O . GLY A 1 94 ? 9.318 -10.711 -0.542 1.00 92.81 94 GLY A O 1
ATOM 751 N N . TYR A 1 95 ? 9.493 -8.482 -0.912 1.00 93.19 95 TYR A N 1
ATOM 752 C CA . TYR A 1 95 ? 8.504 -8.369 -1.974 1.00 93.19 95 TYR A CA 1
ATOM 753 C C . TYR A 1 95 ? 9.186 -8.277 -3.333 1.00 93.19 95 TYR A C 1
ATOM 755 O O . TYR A 1 95 ? 10.235 -7.668 -3.525 1.00 93.19 95 TYR A O 1
ATOM 763 N N . THR A 1 96 ? 8.600 -8.941 -4.320 1.00 96.06 96 THR A N 1
ATOM 764 C CA . THR A 1 96 ? 9.031 -8.759 -5.701 1.00 96.06 96 THR A CA 1
ATOM 765 C C . THR A 1 96 ? 8.508 -7.431 -6.243 1.00 96.06 96 THR A C 1
ATOM 767 O O . THR A 1 96 ? 7.407 -6.996 -5.906 1.00 96.06 96 THR A O 1
ATOM 770 N N . ASN A 1 97 ? 9.233 -6.845 -7.195 1.00 95.12 97 ASN A N 1
ATOM 771 C CA . ASN A 1 97 ? 8.834 -5.624 -7.890 1.00 95.12 97 ASN A CA 1
ATOM 772 C C . ASN A 1 97 ? 7.399 -5.721 -8.438 1.00 95.12 97 ASN A C 1
ATOM 774 O O . ASN A 1 97 ? 6.670 -4.736 -8.504 1.00 95.12 97 ASN A O 1
ATOM 778 N N . GLY A 1 98 ? 7.001 -6.909 -8.900 1.00 94.12 98 GLY A N 1
ATOM 779 C CA . GLY A 1 98 ? 5.661 -7.173 -9.401 1.00 94.12 98 GLY A CA 1
ATOM 780 C C . GLY A 1 98 ? 4.598 -7.193 -8.303 1.00 94.12 98 GLY A C 1
ATOM 781 O O . GLY A 1 98 ? 3.489 -6.726 -8.543 1.00 94.12 98 GLY A O 1
ATOM 782 N N . GLU A 1 99 ? 4.905 -7.695 -7.107 1.00 92.81 99 GLU A N 1
ATOM 783 C CA . GL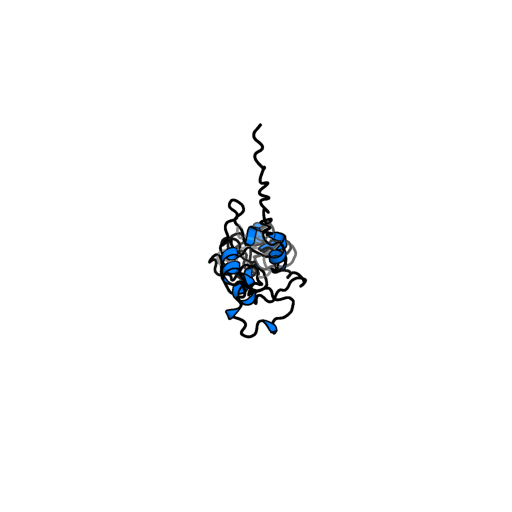U A 1 99 ? 3.991 -7.634 -5.956 1.00 92.81 99 GLU A CA 1
ATOM 784 C C . GLU A 1 99 ? 3.740 -6.185 -5.531 1.00 92.81 99 GLU A C 1
ATOM 786 O O . GLU A 1 99 ? 2.589 -5.786 -5.381 1.00 92.81 99 GLU A O 1
ATOM 791 N N . GLU A 1 100 ? 4.787 -5.368 -5.468 1.00 93.00 100 GLU A N 1
ATOM 792 C CA . GLU A 1 100 ? 4.700 -3.942 -5.131 1.00 93.00 100 GLU A CA 1
ATOM 793 C C . GLU A 1 100 ? 3.961 -3.101 -6.183 1.00 93.00 100 GLU A C 1
ATOM 795 O O . GLU A 1 100 ? 3.236 -2.151 -5.872 1.00 93.00 100 GLU A O 1
ATOM 800 N N . LEU A 1 101 ? 4.121 -3.450 -7.463 1.00 92.31 101 LEU A N 1
ATOM 801 C CA . LEU A 1 101 ? 3.454 -2.767 -8.572 1.00 92.31 101 LEU A CA 1
ATOM 802 C C . LEU A 1 101 ? 2.062 -3.342 -8.880 1.00 92.31 101 LEU A C 1
ATOM 804 O O . LEU A 1 101 ? 1.387 -2.843 -9.780 1.00 92.31 101 LEU A O 1
ATOM 808 N N . GLY A 1 102 ? 1.600 -4.376 -8.173 1.00 90.50 102 GLY A N 1
ATOM 809 C CA . GLY A 1 102 ? 0.328 -5.036 -8.483 1.00 90.50 102 GLY A CA 1
ATOM 810 C C . GLY A 1 102 ? 0.313 -5.735 -9.853 1.00 90.50 102 GLY A C 1
ATOM 811 O O . GLY A 1 102 ? -0.749 -5.901 -10.455 1.00 90.50 102 GLY A O 1
ATOM 812 N N . ASP A 1 103 ? 1.482 -6.146 -10.349 1.00 92.44 103 ASP A N 1
ATOM 813 C CA . ASP A 1 103 ? 1.684 -6.982 -11.538 1.00 92.44 103 ASP A CA 1
ATOM 814 C C . ASP A 1 103 ? 2.723 -8.095 -11.272 1.00 92.44 103 ASP A C 1
ATOM 816 O O . ASP A 1 103 ? 3.832 -8.066 -11.813 1.00 92.44 103 ASP A O 1
ATOM 820 N N . PRO A 1 104 ? 2.384 -9.121 -10.464 1.00 91.88 104 PRO A N 1
ATOM 821 C CA . PRO A 1 104 ? 3.337 -10.159 -10.043 1.00 91.88 104 PRO A CA 1
ATOM 822 C C . PRO A 1 104 ? 3.933 -10.985 -11.189 1.00 91.88 104 PRO A C 1
ATOM 824 O O . PRO A 1 104 ? 4.914 -11.700 -11.006 1.00 91.88 104 PRO A O 1
ATOM 827 N N . MET A 1 105 ? 3.310 -10.948 -12.370 1.00 90.19 105 MET A N 1
ATOM 828 C CA . MET A 1 105 ? 3.761 -11.700 -13.540 1.00 90.19 105 MET A CA 1
ATOM 829 C C . MET A 1 105 ? 4.437 -10.824 -14.601 1.00 90.19 105 MET A C 1
ATOM 831 O O . MET A 1 105 ? 4.867 -11.365 -15.621 1.00 90.19 105 MET A O 1
ATOM 835 N N . GLY A 1 106 ? 4.525 -9.505 -14.395 1.00 91.88 106 GLY A N 1
ATOM 836 C CA . GLY A 1 106 ? 5.115 -8.581 -15.365 1.00 91.88 106 GLY A CA 1
ATOM 837 C C . GLY A 1 106 ? 4.393 -8.586 -16.714 1.00 91.88 106 GLY A C 1
ATOM 838 O O . GLY A 1 106 ? 5.040 -8.505 -17.760 1.00 91.88 106 GLY A O 1
ATOM 839 N N . LEU A 1 107 ? 3.072 -8.794 -16.707 1.00 90.56 107 LEU A N 1
ATOM 840 C CA . LEU A 1 107 ? 2.255 -8.905 -17.920 1.00 90.56 107 LEU A CA 1
ATOM 841 C C . LEU A 1 107 ? 1.647 -7.570 -18.346 1.00 90.56 107 LEU A C 1
ATOM 843 O O . LEU A 1 107 ? 1.070 -7.506 -19.434 1.00 90.56 107 LEU A O 1
ATOM 847 N N . PHE A 1 108 ? 1.758 -6.534 -17.514 1.00 89.81 108 PHE A N 1
ATOM 848 C CA . PHE A 1 108 ? 1.254 -5.207 -17.820 1.00 89.81 108 PHE A CA 1
ATOM 849 C C . PHE A 1 108 ? 1.904 -4.668 -19.092 1.00 89.81 108 PHE A C 1
ATOM 851 O O . PHE A 1 108 ? 3.129 -4.636 -19.243 1.00 89.81 108 PHE A O 1
ATOM 858 N N . VAL A 1 109 ? 1.072 -4.193 -20.014 1.00 86.31 109 VAL A N 1
ATOM 859 C CA . VAL A 1 109 ? 1.530 -3.474 -21.197 1.00 86.31 109 VAL A CA 1
ATOM 860 C C . VAL A 1 109 ? 0.969 -2.063 -21.229 1.00 86.31 109 VAL A C 1
ATOM 862 O O . VAL A 1 109 ? -0.071 -1.739 -20.656 1.00 86.31 109 VAL A O 1
ATOM 865 N N . GLN A 1 110 ? 1.670 -1.189 -21.950 1.00 82.81 110 GLN A N 1
ATOM 866 C CA . GLN A 1 110 ? 1.231 0.185 -22.144 1.00 82.81 110 GLN A CA 1
ATOM 867 C C . GLN A 1 110 ? -0.218 0.210 -22.663 1.00 82.81 110 GLN A C 1
ATOM 869 O O . GLN A 1 110 ? -0.512 -0.411 -23.687 1.00 82.81 110 GLN A O 1
ATOM 874 N N . HIS A 1 111 ? -1.068 1.012 -22.009 1.00 84.88 111 HIS A N 1
ATOM 875 C CA . HIS A 1 111 ? -2.519 1.170 -22.234 1.00 84.88 111 HIS A CA 1
ATOM 876 C C . HIS A 1 111 ? -3.437 0.144 -21.557 1.00 84.88 111 HIS A C 1
ATOM 878 O O . HIS A 1 111 ? -4.658 0.267 -21.704 1.00 84.88 111 HIS A O 1
ATOM 884 N N . ASP A 1 112 ? -2.903 -0.799 -20.784 1.00 88.50 112 ASP A N 1
ATOM 885 C CA . ASP A 1 112 ? -3.742 -1.604 -19.903 1.00 88.50 112 ASP A CA 1
ATOM 886 C C . ASP A 1 112 ? -4.402 -0.734 -18.815 1.00 88.50 112 ASP A C 1
ATOM 888 O O . ASP A 1 112 ? -3.859 0.305 -18.409 1.00 88.50 112 ASP A O 1
ATOM 892 N N . PRO A 1 113 ? -5.595 -1.123 -18.327 1.00 90.62 113 PRO A N 1
ATOM 893 C CA . PRO A 1 113 ? -6.160 -0.533 -17.124 1.00 90.62 113 PRO A CA 1
ATOM 894 C C . PRO A 1 113 ? -5.184 -0.674 -15.953 1.00 90.62 113 PRO A C 1
ATOM 896 O O . PRO A 1 113 ? -4.636 -1.749 -15.724 1.00 90.62 113 PRO A O 1
ATOM 899 N N . GLN A 1 114 ? -4.993 0.407 -15.196 1.00 88.88 114 GLN A N 1
ATOM 900 C CA . GLN A 1 114 ? -4.190 0.366 -13.975 1.00 88.88 114 GLN A CA 1
ATOM 901 C C . GLN A 1 114 ? -4.871 -0.558 -12.954 1.00 88.88 114 GLN A C 1
ATOM 903 O O . GLN A 1 114 ? -6.092 -0.441 -12.786 1.00 88.88 114 GLN A O 1
ATOM 908 N N . PRO A 1 115 ? -4.135 -1.458 -12.281 1.00 84.19 115 PRO A N 1
ATOM 909 C CA . PRO A 1 115 ? -4.713 -2.267 -11.221 1.00 84.19 115 PRO A CA 1
ATOM 910 C C . PRO A 1 115 ? -5.188 -1.365 -10.075 1.00 84.19 115 PRO A C 1
ATOM 912 O O . PRO A 1 115 ? -4.586 -0.328 -9.778 1.00 84.19 115 PRO A O 1
ATOM 915 N N . ASP A 1 116 ? -6.297 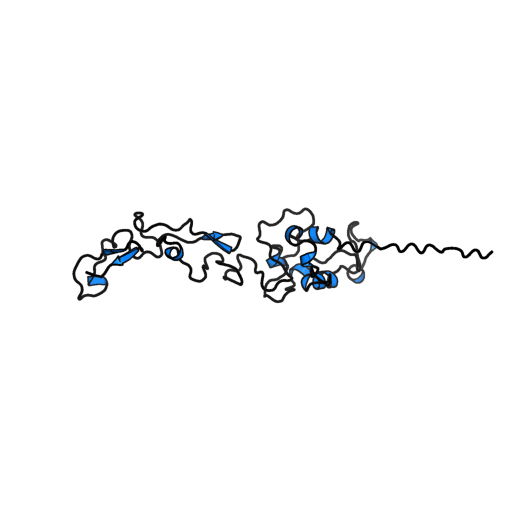-1.761 -9.451 1.00 77.56 116 ASP A N 1
ATOM 916 C CA . ASP A 1 116 ? -6.832 -1.116 -8.249 1.00 77.56 116 ASP A CA 1
ATOM 917 C C . ASP A 1 116 ? -6.053 -1.628 -7.033 1.00 77.56 116 ASP A C 1
ATOM 919 O O . ASP A 1 116 ? -6.539 -2.426 -6.235 1.00 77.56 116 ASP A O 1
ATOM 923 N N . PHE A 1 117 ? -4.770 -1.269 -7.011 1.00 73.19 117 PHE A N 1
ATOM 924 C CA . PHE A 1 117 ? -3.778 -1.723 -6.051 1.00 73.19 117 PHE A CA 1
ATOM 925 C C . PHE A 1 117 ? -3.014 -0.507 -5.507 1.00 73.19 117 PHE A C 1
ATOM 927 O O . PHE A 1 117 ? -2.677 0.410 -6.276 1.00 73.19 117 PHE A O 1
ATOM 934 N N . PRO A 1 118 ? -2.750 -0.448 -4.193 1.00 79.88 118 PRO A N 1
ATOM 935 C CA . PRO A 1 118 ? -1.886 0.568 -3.612 1.00 79.88 118 PRO A CA 1
ATOM 936 C C . PRO A 1 118 ? -0.441 0.298 -4.044 1.00 79.88 118 PRO A C 1
ATOM 938 O O . PRO A 1 118 ? 0.278 -0.458 -3.410 1.00 79.88 118 PRO A O 1
ATOM 941 N N . PHE A 1 119 ? -0.022 0.907 -5.153 1.00 87.31 119 PHE A N 1
ATOM 942 C CA . PHE A 1 119 ? 1.356 0.774 -5.623 1.00 87.31 119 PHE A CA 1
ATOM 943 C C . PHE A 1 119 ? 2.347 1.250 -4.561 1.00 87.31 119 PHE A C 1
ATOM 945 O O . PHE A 1 119 ? 2.219 2.386 -4.084 1.00 87.31 119 PHE A O 1
ATOM 952 N N . THR A 1 120 ? 3.369 0.442 -4.307 1.00 90.56 120 THR A N 1
ATOM 953 C CA . THR A 1 120 ? 4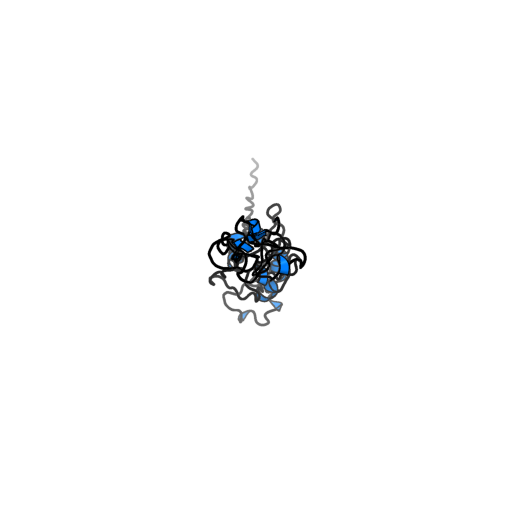.573 0.835 -3.572 1.00 90.56 120 THR A CA 1
ATOM 954 C C . THR A 1 120 ? 5.770 0.936 -4.506 1.00 90.56 120 THR A C 1
ATOM 956 O O . THR A 1 120 ? 5.637 0.795 -5.729 1.00 90.56 120 THR A O 1
ATOM 959 N N . ARG A 1 121 ? 6.917 1.353 -3.970 1.00 91.62 121 ARG A N 1
ATOM 960 C CA . ARG A 1 121 ? 8.125 1.619 -4.745 1.00 91.62 121 ARG A CA 1
ATOM 961 C C . ARG A 1 121 ? 9.136 0.476 -4.639 1.00 91.62 121 ARG A C 1
ATOM 963 O O . ARG A 1 121 ? 9.870 0.483 -3.657 1.00 91.62 121 ARG A O 1
ATOM 970 N N . PRO A 1 122 ? 9.424 -0.216 -5.759 1.00 94.69 122 PRO A N 1
ATOM 971 C CA . PRO A 1 122 ? 10.427 -1.287 -5.802 1.00 94.69 122 PRO A CA 1
ATOM 972 C C . PRO A 1 122 ? 11.886 -0.880 -5.605 1.00 94.69 122 PRO A C 1
ATOM 974 O O . PRO A 1 122 ? 12.820 -1.619 -5.895 1.00 94.69 122 PRO A O 1
ATOM 977 N N . ASP A 1 123 ? 12.135 0.368 -5.230 1.00 94.69 123 ASP A N 1
ATOM 978 C CA . ASP A 1 123 ? 13.462 0.858 -4.891 1.00 94.69 123 ASP A CA 1
ATOM 979 C C . ASP A 1 123 ? 13.590 1.274 -3.421 1.00 94.69 123 ASP A C 1
ATOM 981 O O . ASP A 1 123 ? 14.587 1.914 -3.057 1.00 94.69 123 ASP A O 1
ATOM 985 N N . ARG A 1 124 ? 12.571 0.999 -2.604 1.00 93.12 124 ARG A N 1
ATOM 986 C CA . ARG A 1 124 ? 12.393 1.494 -1.244 1.00 93.12 124 ARG A CA 1
ATOM 987 C C . ARG A 1 124 ? 12.020 0.354 -0.293 1.00 93.12 124 ARG A C 1
ATOM 989 O O . ARG A 1 124 ? 10.836 0.135 -0.076 1.00 93.12 124 ARG A O 1
ATOM 996 N N . PRO A 1 125 ? 12.995 -0.175 0.470 1.00 92.75 125 PRO A N 1
ATOM 997 C CA . PRO A 1 125 ? 12.773 -1.320 1.356 1.00 92.75 125 PRO A CA 1
ATOM 998 C C . PRO A 1 125 ? 12.002 -0.970 2.644 1.00 92.75 125 PRO A C 1
ATOM 1000 O O . PRO A 1 125 ? 12.107 -1.634 3.673 1.00 92.75 125 PRO A O 1
ATOM 1003 N N . GLU A 1 126 ? 11.331 0.175 2.636 1.00 90.19 126 GLU A N 1
ATOM 1004 C CA . GLU A 1 126 ? 10.535 0.732 3.717 1.00 90.19 126 GLU A CA 1
ATOM 1005 C C . GLU A 1 126 ? 9.082 0.999 3.272 1.00 90.19 126 GLU A C 1
ATOM 1007 O O . GLU A 1 126 ? 8.317 1.576 4.048 1.00 90.19 126 GLU A O 1
ATOM 1012 N N . ASP A 1 127 ? 8.730 0.642 2.030 1.00 88.56 127 ASP A N 1
ATOM 1013 C CA . ASP A 1 127 ? 7.459 0.927 1.358 1.00 88.56 127 ASP A CA 1
ATOM 1014 C C . ASP A 1 127 ? 6.768 -0.389 0.959 1.00 88.56 127 ASP A C 1
ATOM 1016 O O . ASP A 1 127 ? 6.972 -0.900 -0.134 1.00 88.56 127 ASP A O 1
ATOM 1020 N N . PHE A 1 128 ? 5.957 -0.940 1.864 1.00 87.75 128 PHE A N 1
ATOM 1021 C CA . PHE A 1 128 ? 5.395 -2.289 1.739 1.00 87.75 128 PHE A CA 1
ATOM 1022 C C . PHE A 1 128 ? 3.980 -2.293 1.141 1.00 87.75 128 PHE A C 1
ATOM 1024 O O . PHE A 1 128 ? 3.178 -1.412 1.477 1.00 87.75 128 PHE A O 1
ATOM 1031 N N . PRO A 1 129 ? 3.648 -3.264 0.270 1.00 87.81 129 PRO A N 1
ATOM 1032 C CA . PRO A 1 129 ? 2.315 -3.376 -0.298 1.00 87.81 129 PRO A CA 1
ATOM 1033 C C . PRO A 1 129 ? 1.284 -3.814 0.746 1.00 87.81 129 PRO A C 1
ATOM 1035 O O . PRO A 1 129 ? 1.451 -4.833 1.411 1.00 87.81 129 PRO A O 1
ATOM 1038 N N . CYS A 1 130 ? 0.155 -3.107 0.776 1.00 86.62 130 CYS A N 1
ATOM 1039 C CA . CYS A 1 130 ? -0.982 -3.487 1.607 1.00 86.62 130 CYS A CA 1
ATOM 1040 C C . CYS A 1 130 ? -1.622 -4.801 1.141 1.00 86.62 130 CYS A C 1
ATOM 1042 O O . CYS A 1 130 ? -1.818 -5.025 -0.060 1.00 86.62 130 CYS A O 1
ATOM 1044 N N . GLY A 1 131 ? -2.048 -5.630 2.093 1.00 84.56 131 GLY A N 1
ATOM 1045 C CA . GLY A 1 131 ? -2.667 -6.932 1.842 1.00 84.56 131 GLY A CA 1
ATOM 1046 C C . GLY A 1 131 ? -1.668 -8.092 1.840 1.00 84.56 131 GLY A C 1
ATOM 1047 O O . GLY A 1 131 ? -1.957 -9.145 1.263 1.00 84.56 131 GLY A O 1
ATOM 1048 N N . SER A 1 132 ? -0.510 -7.911 2.469 1.00 82.06 132 SER A N 1
ATOM 1049 C CA . SER A 1 132 ? 0.503 -8.940 2.697 1.00 82.06 132 SER A CA 1
ATOM 1050 C C . SER A 1 132 ? 0.078 -10.004 3.719 1.00 82.06 132 SER A C 1
ATOM 1052 O O . SER A 1 132 ? 0.630 -11.109 3.757 1.00 82.06 132 SER A O 1
ATOM 1054 N N . GLY A 1 133 ? -0.926 -9.700 4.546 1.00 85.75 133 GLY A N 1
ATOM 1055 C CA . GLY A 1 133 ? -1.373 -10.520 5.669 1.00 85.75 133 GLY A CA 1
ATOM 1056 C C . GLY A 1 133 ? -0.624 -10.258 6.980 1.00 85.75 133 GLY A C 1
ATOM 1057 O O . GLY A 1 133 ? -0.864 -10.972 7.962 1.00 85.75 133 GLY A O 1
ATOM 1058 N N . ALA A 1 134 ? 0.268 -9.268 7.027 1.00 88.38 134 ALA A N 1
ATOM 1059 C CA . ALA A 1 134 ? 0.941 -8.818 8.239 1.00 88.38 134 ALA A CA 1
ATOM 1060 C C . ALA A 1 134 ? 1.069 -7.291 8.242 1.00 88.38 134 ALA A C 1
ATOM 1062 O O . ALA A 1 134 ? 1.266 -6.692 7.203 1.00 88.38 134 ALA A O 1
ATOM 1063 N N . VAL A 1 135 ? 0.990 -6.669 9.422 1.00 90.81 135 VAL A N 1
ATOM 1064 C CA . VAL A 1 135 ? 1.229 -5.222 9.538 1.00 90.81 135 VAL A CA 1
ATOM 1065 C C . VAL A 1 135 ? 2.729 -4.955 9.457 1.00 90.81 135 VAL A C 1
ATOM 1067 O O . VAL A 1 135 ? 3.468 -5.333 10.376 1.00 90.81 135 VAL A O 1
ATOM 1070 N N . GLU A 1 136 ? 3.170 -4.291 8.391 1.00 88.31 136 GLU A N 1
ATOM 1071 C CA . GLU A 1 136 ? 4.583 -4.024 8.116 1.00 88.31 136 GLU A CA 1
ATOM 1072 C C . GLU A 1 136 ? 4.877 -2.535 7.879 1.00 88.31 136 GLU A C 1
ATOM 1074 O O . GLU A 1 136 ? 4.034 -1.739 7.476 1.00 88.31 136 GLU A O 1
ATOM 1079 N N . GLY A 1 137 ? 6.108 -2.123 8.199 1.00 84.06 137 GLY A N 1
ATOM 1080 C CA . GLY A 1 137 ? 6.568 -0.743 8.021 1.00 84.06 137 GLY A CA 1
ATOM 1081 C C . GLY A 1 137 ? 5.598 0.328 8.564 1.00 84.06 137 GLY A C 1
ATOM 1082 O O . GLY A 1 137 ? 5.454 0.432 9.786 1.00 84.06 137 GLY A O 1
ATOM 1083 N N . PRO A 1 138 ? 5.022 1.195 7.702 1.00 83.31 138 PRO A N 1
ATOM 1084 C CA . PRO A 1 138 ? 4.134 2.287 8.103 1.00 83.31 138 PRO A CA 1
ATOM 1085 C C . PRO A 1 138 ? 2.642 1.913 8.194 1.00 83.31 138 PRO A C 1
ATOM 1087 O O . PRO A 1 138 ? 1.835 2.806 8.466 1.00 83.31 138 PRO A O 1
ATOM 1090 N N . GLU A 1 139 ? 2.263 0.663 7.934 1.00 91.25 139 GLU A N 1
ATOM 1091 C CA . GLU A 1 139 ? 0.868 0.218 7.958 1.00 91.25 139 GLU A CA 1
ATOM 1092 C C . GLU A 1 139 ? 0.260 0.308 9.364 1.00 91.25 139 GLU A C 1
ATOM 1094 O O . GLU A 1 139 ? 0.912 0.034 10.375 1.00 91.25 139 GLU A O 1
ATOM 1099 N N . GLU A 1 140 ? -1.014 0.696 9.444 1.00 93.56 140 GLU A N 1
ATOM 1100 C CA . GLU A 1 140 ? -1.775 0.657 10.701 1.00 93.56 140 GLU A CA 1
ATOM 1101 C C . GLU A 1 140 ? -2.490 -0.695 10.873 1.00 93.56 140 GLU A C 1
ATOM 1103 O O . GLU A 1 140 ? -2.765 -1.123 11.996 1.00 93.56 140 GLU A O 1
ATOM 1108 N N . CYS A 1 141 ? -2.791 -1.370 9.764 1.00 94.81 141 CYS A N 1
ATOM 1109 C CA . CYS A 1 141 ? -3.443 -2.671 9.706 1.00 94.81 141 CYS A CA 1
ATOM 1110 C C . CYS A 1 141 ? -3.131 -3.376 8.381 1.00 94.81 141 CYS A C 1
ATOM 1112 O O . CYS A 1 141 ? -2.728 -2.709 7.440 1.00 94.81 141 CYS A O 1
ATOM 1114 N N . ASP A 1 142 ? -3.396 -4.680 8.297 1.00 92.44 142 ASP A N 1
ATOM 1115 C CA . ASP A 1 142 ? -3.409 -5.465 7.060 1.00 92.44 142 ASP A CA 1
ATOM 1116 C C . ASP A 1 142 ? -4.510 -6.534 7.148 1.00 92.44 142 ASP A C 1
ATOM 1118 O O . ASP A 1 142 ? -4.453 -7.449 7.977 1.00 92.44 142 ASP A O 1
ATOM 1122 N N . GLY A 1 143 ? -5.565 -6.388 6.344 1.00 90.00 143 GLY A N 1
ATOM 1123 C CA . GLY A 1 143 ? -6.743 -7.253 6.432 1.00 90.00 143 GLY A CA 1
ATOM 1124 C C . GLY A 1 143 ? -7.380 -7.211 7.828 1.00 90.00 143 GLY A C 1
ATOM 1125 O O . GLY A 1 143 ? -7.891 -6.174 8.243 1.00 90.00 143 GLY A O 1
ATOM 1126 N N . ASP A 1 144 ? -7.335 -8.335 8.550 1.00 91.44 144 ASP A N 1
ATOM 1127 C CA . ASP A 1 144 ? -7.834 -8.456 9.933 1.00 91.44 144 ASP A CA 1
ATOM 1128 C C . ASP A 1 144 ? -6.725 -8.263 10.993 1.00 91.44 144 ASP A C 1
ATOM 1130 O O . ASP A 1 144 ? -6.963 -8.384 12.200 1.00 91.44 144 ASP A O 1
ATOM 1134 N N . ALA A 1 145 ? -5.483 -8.009 10.572 1.00 93.62 145 ALA A N 1
ATOM 1135 C CA . ALA A 1 145 ? -4.373 -7.729 11.469 1.00 93.62 145 ALA A CA 1
ATOM 1136 C C . ALA A 1 145 ? -4.342 -6.230 11.792 1.00 93.62 145 ALA A C 1
ATOM 1138 O O . ALA A 1 145 ? -3.967 -5.422 10.959 1.00 93.62 145 ALA A O 1
ATOM 1139 N N . PHE A 1 146 ? -4.690 -5.849 13.021 1.00 94.81 146 PHE A N 1
ATOM 1140 C CA . PHE A 1 146 ? -4.754 -4.438 13.446 1.00 94.81 146 PHE A CA 1
ATOM 1141 C C . PHE A 1 146 ? -3.588 -4.009 14.348 1.00 94.81 146 PHE A C 1
ATOM 1143 O O . PHE A 1 146 ? -3.709 -3.060 15.113 1.00 94.81 146 PHE A O 1
ATOM 1150 N N . ALA A 1 147 ? -2.485 -4.768 14.366 1.00 93.38 147 ALA A N 1
ATOM 1151 C CA . ALA A 1 147 ? -1.348 -4.547 15.274 1.00 93.38 147 ALA A CA 1
ATOM 1152 C C . ALA A 1 147 ? -1.737 -4.393 16.767 1.00 93.38 147 ALA A C 1
ATOM 1154 O O . ALA A 1 147 ? -1.040 -3.744 17.548 1.00 93.38 147 ALA A O 1
ATOM 1155 N N . GLY A 1 148 ? -2.842 -5.026 17.177 1.00 91.56 148 GLY A N 1
ATOM 1156 C CA . GLY A 1 148 ? -3.388 -4.948 18.534 1.00 91.56 148 GLY A CA 1
ATOM 1157 C C . GLY A 1 148 ? -4.361 -3.794 18.776 1.00 91.56 148 GLY A C 1
ATOM 1158 O O . GLY A 1 148 ? -4.904 -3.724 19.875 1.00 91.56 148 GLY A O 1
ATOM 1159 N N . ALA A 1 149 ? -4.606 -2.937 17.782 1.00 94.25 149 ALA A N 1
ATOM 1160 C CA . ALA A 1 149 ? -5.653 -1.933 17.859 1.00 94.25 149 ALA A CA 1
ATOM 1161 C C . ALA A 1 149 ? -7.033 -2.591 17.958 1.00 94.25 149 ALA A C 1
ATOM 1163 O O . ALA A 1 149 ? -7.303 -3.651 17.383 1.00 94.25 149 ALA A O 1
ATOM 1164 N N . THR A 1 150 ? -7.907 -1.938 18.707 1.00 90.94 150 THR A N 1
ATOM 1165 C CA . THR A 1 150 ? -9.289 -2.345 18.947 1.00 90.94 150 THR A CA 1
ATOM 1166 C C . THR A 1 150 ? -10.209 -1.147 18.762 1.00 90.94 150 THR A C 1
ATOM 1168 O O . THR A 1 150 ? -9.760 -0.002 18.751 1.00 90.94 150 THR A O 1
ATOM 1171 N N . CYS A 1 151 ? -11.514 -1.384 18.658 1.00 91.19 151 CYS A N 1
ATOM 1172 C CA . CYS A 1 151 ? -12.488 -0.296 18.617 1.00 91.19 151 CYS A CA 1
ATOM 1173 C C . CYS A 1 151 ? -12.391 0.626 19.857 1.00 91.19 151 CYS A C 1
ATOM 1175 O O . CYS A 1 151 ? -12.551 1.844 19.741 1.00 91.19 151 CYS A O 1
ATOM 1177 N N . GLY A 1 152 ? -11.988 0.085 21.016 1.00 87.50 152 GLY A N 1
ATOM 1178 C CA . GLY A 1 152 ? -11.750 0.858 22.238 1.00 87.50 152 GLY A CA 1
ATOM 1179 C C . GLY A 1 152 ? -10.693 1.963 22.105 1.00 87.50 152 GLY A C 1
ATOM 1180 O O . GLY A 1 152 ? -10.802 2.979 22.785 1.00 87.50 152 GLY A O 1
ATOM 1181 N N . ASP A 1 153 ? -9.726 1.836 21.188 1.00 91.44 153 ASP A N 1
ATOM 1182 C CA . ASP A 1 153 ? -8.731 2.890 20.920 1.00 91.44 153 ASP A CA 1
ATOM 1183 C C . ASP A 1 153 ? -9.340 4.132 20.237 1.00 91.44 153 ASP A C 1
ATOM 1185 O O . ASP A 1 153 ? -8.705 5.186 20.163 1.00 91.44 153 ASP A O 1
ATOM 1189 N N . PHE A 1 154 ? -10.582 4.016 19.758 1.00 91.19 154 PHE A N 1
ATOM 1190 C CA . PHE A 1 154 ? -11.350 5.064 19.085 1.00 91.19 154 PHE A CA 1
ATOM 1191 C C . PHE A 1 154 ? -12.554 5.542 19.916 1.00 91.19 154 PHE A C 1
ATOM 1193 O O . PHE A 1 154 ? -13.487 6.117 19.356 1.00 91.19 154 PHE A O 1
ATOM 1200 N N . ASP A 1 155 ? -12.540 5.311 21.236 1.00 87.88 155 ASP A N 1
ATOM 1201 C CA . ASP A 1 155 ? -13.627 5.644 22.175 1.00 87.88 155 ASP A CA 1
ATOM 1202 C C . ASP A 1 155 ? -14.983 4.991 21.806 1.00 87.88 155 ASP A C 1
ATOM 1204 O O . ASP A 1 155 ? -16.058 5.506 22.123 1.00 87.88 155 ASP A O 1
ATOM 1208 N N . LEU A 1 156 ? -14.935 3.848 21.115 1.00 89.12 156 LEU A N 1
ATOM 1209 C CA . LEU A 1 156 ? -16.087 3.054 20.685 1.00 89.12 156 LEU A CA 1
ATOM 1210 C C . LEU A 1 156 ? -15.827 1.603 21.103 1.00 89.12 156 LEU A C 1
ATOM 1212 O O . LEU A 1 156 ? -15.160 0.889 20.378 1.00 89.12 156 LEU A O 1
ATOM 1216 N N . PRO A 1 157 ? -16.237 1.141 22.288 1.00 83.12 157 PRO A N 1
ATOM 1217 C CA . PRO A 1 157 ? -15.760 -0.143 22.805 1.00 83.12 157 PRO A CA 1
ATOM 1218 C C . PRO A 1 157 ? -16.312 -1.378 22.064 1.00 83.12 157 PRO A C 1
ATOM 1220 O O . PRO A 1 157 ? -15.750 -2.460 22.238 1.00 83.12 157 PRO A O 1
ATOM 1223 N N . GLY A 1 158 ? -17.355 -1.223 21.240 1.00 82.81 158 GLY A N 1
ATOM 1224 C CA . GLY A 1 158 ? -18.001 -2.297 20.484 1.00 82.81 158 GLY A CA 1
ATOM 1225 C C . GLY A 1 158 ? -17.685 -2.319 18.989 1.00 82.81 158 GLY A C 1
ATOM 1226 O O . GLY A 1 158 ? -17.007 -1.443 18.446 1.00 82.81 158 GLY A O 1
ATOM 1227 N N . GLY A 1 159 ? -18.226 -3.326 18.305 1.00 85.50 159 GLY A N 1
ATOM 1228 C CA . GLY A 1 159 ? -18.169 -3.484 16.853 1.00 85.50 159 GLY A CA 1
ATOM 1229 C C . GLY A 1 159 ? -16.876 -4.114 16.324 1.00 85.50 159 GLY A C 1
ATOM 1230 O O . GLY A 1 159 ? -16.267 -4.977 16.956 1.00 85.50 159 GLY A O 1
ATOM 1231 N N . HIS A 1 160 ? -16.484 -3.744 15.102 1.00 89.62 160 HIS A N 1
ATOM 1232 C CA . HIS A 1 160 ? -15.276 -4.262 14.452 1.00 89.62 160 HIS A CA 1
ATOM 1233 C C . HIS A 1 160 ? -14.527 -3.178 13.674 1.00 89.62 160 HIS A C 1
ATOM 1235 O O . HIS A 1 160 ? -15.131 -2.328 13.019 1.00 89.62 160 HIS A O 1
ATOM 1241 N N . LEU A 1 161 ? -13.195 -3.249 13.721 1.00 94.19 161 LEU A N 1
ATOM 1242 C CA . LEU A 1 161 ? -12.332 -2.462 12.848 1.00 94.19 161 LEU A CA 1
ATOM 1243 C C . LEU A 1 161 ? -12.367 -3.039 11.432 1.00 94.19 161 LEU A C 1
ATOM 1245 O O . LEU A 1 161 ? -12.476 -4.252 11.241 1.00 94.19 161 LEU A O 1
ATOM 1249 N N . ALA A 1 162 ? -12.233 -2.163 10.445 1.00 95.06 162 ALA A N 1
ATOM 1250 C CA . ALA A 1 162 ? -11.911 -2.535 9.078 1.00 95.06 162 ALA A CA 1
ATOM 1251 C C . ALA A 1 162 ? -10.536 -1.973 8.705 1.00 95.06 162 ALA A C 1
ATOM 1253 O O . ALA A 1 162 ? -10.077 -0.985 9.278 1.00 95.06 162 ALA A O 1
ATOM 1254 N N . CYS A 1 163 ? -9.876 -2.610 7.743 1.00 95.06 163 CYS A N 1
ATOM 1255 C CA . CYS A 1 163 ? -8.642 -2.104 7.160 1.00 95.06 163 CYS A CA 1
ATOM 1256 C C . CYS A 1 163 ? -8.914 -1.591 5.744 1.00 95.06 163 CYS A C 1
ATOM 1258 O O . CYS A 1 163 ? -9.526 -2.298 4.938 1.00 95.06 163 CYS A O 1
ATOM 1260 N N . THR A 1 164 ? -8.517 -0.353 5.438 1.00 91.94 164 THR A N 1
ATOM 1261 C CA . THR A 1 164 ? -8.688 0.203 4.088 1.00 91.94 164 THR A CA 1
ATOM 1262 C C . THR A 1 164 ? -7.676 -0.391 3.109 1.00 91.94 164 THR A C 1
ATOM 1264 O O . THR A 1 164 ? -6.686 -1.000 3.507 1.00 91.94 164 THR A O 1
ATOM 1267 N N . ALA A 1 165 ? -7.891 -0.165 1.810 1.00 85.62 165 ALA A N 1
ATOM 1268 C CA . ALA A 1 165 ? -6.939 -0.563 0.771 1.00 85.62 165 ALA A CA 1
ATOM 1269 C C . ALA A 1 165 ? -5.576 0.144 0.899 1.00 85.62 165 ALA A C 1
ATOM 1271 O O . ALA A 1 165 ? -4.600 -0.300 0.320 1.00 85.62 165 ALA A O 1
ATOM 1272 N N . GLU A 1 166 ? -5.493 1.240 1.650 1.00 84.88 166 GLU A N 1
ATOM 1273 C CA . GLU A 1 166 ? -4.250 1.949 1.967 1.00 84.88 166 GLU A CA 1
ATOM 1274 C C . GLU A 1 166 ? -3.680 1.564 3.342 1.00 84.88 166 GLU A C 1
ATOM 1276 O O . GLU A 1 166 ? -2.911 2.337 3.918 1.00 84.88 166 GLU A O 1
ATOM 1281 N N . CYS A 1 167 ? -4.096 0.418 3.892 1.00 91.69 167 CYS A N 1
ATOM 1282 C CA . CYS A 1 167 ? -3.648 -0.112 5.181 1.00 91.69 167 CYS A CA 1
ATOM 1283 C C . CYS A 1 167 ? -3.810 0.889 6.338 1.00 91.69 167 CYS A C 1
ATOM 1285 O O . CYS A 1 167 ? -2.958 1.043 7.221 1.00 91.69 167 CYS A O 1
ATOM 1287 N N . ARG A 1 168 ? -4.941 1.608 6.310 1.00 93.50 168 ARG A N 1
ATOM 1288 C CA . ARG A 1 168 ? -5.395 2.507 7.376 1.00 93.50 168 ARG A CA 1
ATOM 1289 C C . ARG A 1 168 ? -6.520 1.861 8.150 1.00 93.50 168 ARG A C 1
ATOM 1291 O O . ARG A 1 168 ? -7.380 1.204 7.563 1.00 93.50 168 ARG A O 1
ATOM 1298 N N . ILE A 1 169 ? -6.546 2.101 9.454 1.00 96.56 169 ILE A N 1
ATOM 1299 C CA . ILE A 1 169 ? -7.655 1.628 10.274 1.00 96.56 169 ILE A CA 1
ATOM 1300 C C . ILE A 1 169 ? -8.898 2.470 9.962 1.00 96.56 169 ILE A C 1
ATOM 1302 O O . ILE A 1 169 ? -8.878 3.699 10.050 1.00 96.56 169 ILE A O 1
ATOM 1306 N N . ASP A 1 170 ? -9.992 1.794 9.629 1.00 96.44 170 ASP A N 1
ATOM 1307 C CA . ASP A 1 170 ? -11.329 2.361 9.519 1.00 96.44 170 ASP A CA 1
ATOM 1308 C C . ASP A 1 170 ? -12.181 1.909 10.722 1.00 96.44 170 ASP A C 1
ATOM 1310 O O . ASP A 1 170 ? -12.636 0.762 10.768 1.00 96.44 170 ASP A O 1
ATOM 1314 N N . PRO A 1 171 ? -12.418 2.798 11.706 1.00 95.50 171 PRO A N 1
ATOM 1315 C CA . PRO A 1 171 ? -13.234 2.493 12.876 1.00 95.50 171 PRO A CA 1
ATOM 1316 C C . PRO A 1 171 ? -14.739 2.673 12.621 1.00 95.50 171 PRO A C 1
ATOM 1318 O O . PRO A 1 171 ? -15.522 2.654 13.564 1.00 95.50 171 PRO A O 1
ATOM 1321 N N . SER A 1 172 ? -15.192 2.887 11.379 1.00 94.50 172 SER A N 1
ATOM 1322 C CA . SER A 1 172 ? -16.615 3.126 11.089 1.00 94.50 172 SER A CA 1
ATOM 1323 C C . SER A 1 172 ? -17.529 1.932 11.387 1.00 94.50 172 SER A C 1
ATOM 1325 O O . SER A 1 172 ? -18.738 2.120 11.532 1.00 94.50 172 SER A O 1
ATOM 1327 N N . GLY A 1 173 ? -16.962 0.726 11.500 1.00 90.12 173 GLY A N 1
ATOM 1328 C CA . GLY A 1 173 ? -17.647 -0.482 11.967 1.00 90.12 173 GLY A CA 1
ATOM 1329 C C . GLY A 1 173 ? -17.709 -0.627 13.492 1.00 90.12 173 GLY A C 1
ATOM 1330 O O . GLY A 1 173 ? -18.333 -1.573 13.975 1.00 90.12 173 GLY A O 1
ATOM 1331 N N . CYS A 1 174 ? -17.083 0.281 14.246 1.00 92.06 174 CYS A N 1
ATOM 1332 C CA . CYS A 1 174 ? -17.141 0.301 15.702 1.00 92.06 174 CYS A CA 1
ATOM 1333 C C . CYS A 1 174 ? -18.430 0.958 16.206 1.00 92.06 174 CYS A C 1
ATOM 1335 O O . CYS A 1 174 ? -18.958 1.901 15.606 1.00 92.06 174 CYS A O 1
ATOM 1337 N N . THR A 1 175 ? -18.918 0.478 17.343 1.00 87.69 175 THR A N 1
ATOM 1338 C CA . THR A 1 175 ? -20.186 0.880 17.957 1.00 87.69 175 THR A CA 1
ATOM 1339 C C . THR A 1 175 ? -19.954 1.421 19.372 1.00 87.69 175 THR A C 1
ATOM 1341 O O . THR A 1 175 ? -18.978 1.069 20.044 1.00 87.69 175 THR A O 1
ATOM 1344 N N . PRO A 1 176 ? -20.791 2.371 19.828 1.00 86.00 176 PRO A N 1
ATOM 1345 C CA . PRO A 1 176 ? -20.763 2.802 21.216 1.00 86.00 176 PRO A CA 1
ATOM 1346 C C . PRO A 1 176 ? -21.335 1.705 22.113 1.00 86.00 176 PRO A C 1
ATOM 1348 O O . PRO A 1 176 ? -22.245 0.990 21.705 1.00 86.00 176 PRO A O 1
ATOM 1351 N N . CYS A 1 177 ? -20.898 1.678 23.369 1.00 85.38 177 CYS A N 1
ATOM 1352 C CA . CYS A 1 177 ? -21.521 0.822 24.366 1.00 85.38 177 CYS A CA 1
ATOM 1353 C C . CYS A 1 177 ? -23.005 1.175 24.562 1.00 85.38 177 CYS A C 1
ATOM 1355 O O . CYS A 1 177 ? -23.364 2.354 24.677 1.00 85.38 177 CYS A O 1
ATOM 1357 N N . GLY A 1 178 ? -23.862 0.167 24.690 1.00 85.00 178 GLY A N 1
ATOM 1358 C CA . GLY A 1 178 ? -25.297 0.323 24.930 1.00 85.00 178 GLY A CA 1
ATOM 1359 C C . GLY A 1 178 ? -26.142 0.405 23.656 1.00 85.00 178 GLY A C 1
ATOM 1360 O O . GLY A 1 178 ? -27.183 1.073 23.678 1.00 85.00 178 GLY A O 1
ATOM 1361 N N . ASP A 1 179 ? -25.722 -0.217 22.553 1.00 84.25 179 ASP A N 1
ATOM 1362 C CA . ASP A 1 179 ? -26.454 -0.202 21.280 1.00 84.25 179 ASP A CA 1
ATOM 1363 C C . ASP A 1 179 ? -27.559 -1.280 21.183 1.00 84.25 179 ASP A C 1
ATOM 1365 O O . ASP A 1 179 ? -28.427 -1.230 20.301 1.00 84.25 179 ASP A O 1
ATOM 1369 N N . GLY A 1 180 ? -27.614 -2.180 22.165 1.00 85.31 180 GLY A N 1
ATOM 1370 C CA . GLY A 1 180 ? -28.576 -3.270 22.282 1.00 85.31 180 GLY A CA 1
ATOM 1371 C C . GLY A 1 180 ? -28.064 -4.618 21.760 1.00 85.31 180 GLY A C 1
ATOM 1372 O O . GLY A 1 180 ? -28.846 -5.581 21.762 1.00 85.31 180 GLY A O 1
ATOM 1373 N N . VAL A 1 181 ? -26.816 -4.705 21.292 1.00 84.88 181 VAL A N 1
ATOM 1374 C CA . VAL A 1 181 ? -26.144 -5.913 20.811 1.00 84.88 181 VAL A CA 1
ATOM 1375 C C . VAL A 1 181 ? -24.825 -6.099 21.565 1.00 84.88 181 VAL A C 1
ATOM 1377 O O . VAL A 1 181 ? -24.036 -5.183 21.677 1.00 84.88 181 VAL A O 1
ATOM 1380 N N . LEU A 1 182 ? -24.563 -7.315 22.062 1.00 85.06 182 LEU A N 1
ATOM 1381 C CA . LEU A 1 182 ? -23.251 -7.649 22.625 1.00 85.06 182 LEU A CA 1
ATOM 1382 C C . LEU A 1 182 ? -22.276 -7.980 21.487 1.00 85.06 182 LEU A C 1
ATOM 1384 O O . LEU A 1 182 ? -22.322 -9.094 20.946 1.00 85.06 182 LEU A O 1
ATOM 1388 N N . ASP A 1 183 ? -21.422 -7.027 21.131 1.00 83.50 183 ASP A N 1
ATOM 1389 C CA . ASP A 1 183 ? -20.470 -7.141 20.028 1.00 83.50 183 ASP A CA 1
ATOM 1390 C C . ASP A 1 183 ? -19.154 -7.844 20.428 1.00 83.50 183 ASP A C 1
ATOM 1392 O O . ASP A 1 183 ? -18.800 -7.947 21.609 1.00 83.50 183 ASP A O 1
ATOM 1396 N N . PRO A 1 184 ? -18.379 -8.368 19.456 1.00 79.69 184 PRO A N 1
ATOM 1397 C CA . PRO A 1 184 ? -17.044 -8.889 19.727 1.00 79.69 184 PRO A CA 1
ATOM 1398 C C . PRO A 1 184 ? -16.142 -7.828 20.376 1.00 79.69 184 PRO A C 1
ATOM 1400 O O . PRO A 1 184 ? -15.897 -6.778 19.800 1.00 79.69 184 PRO A O 1
ATOM 1403 N N . GLY A 1 185 ? -15.598 -8.134 21.554 1.00 76.25 185 GLY A N 1
ATOM 1404 C CA . GLY A 1 185 ? -14.752 -7.205 22.318 1.00 76.25 185 GLY A CA 1
ATOM 1405 C C . GLY A 1 185 ? -15.462 -6.558 23.508 1.00 76.25 185 GLY A C 1
ATOM 1406 O O . GLY A 1 185 ? -14.790 -6.113 24.438 1.00 76.25 185 GLY A O 1
ATOM 1407 N N . GLU A 1 186 ? -16.792 -6.613 23.554 1.00 86.00 186 GLU A N 1
ATOM 1408 C CA . GLU A 1 186 ? -17.580 -6.143 24.690 1.00 86.00 186 GLU A CA 1
ATOM 1409 C C . GLU A 1 186 ? -17.773 -7.246 25.740 1.00 86.00 186 GLU A C 1
ATOM 1411 O O . GLU A 1 186 ? -17.994 -8.419 25.421 1.00 86.00 186 GLU A O 1
ATOM 1416 N N . ALA A 1 187 ? -17.724 -6.885 27.025 1.00 88.19 187 ALA A N 1
ATOM 1417 C CA . ALA A 1 187 ? -18.074 -7.799 28.115 1.00 88.19 187 ALA A CA 1
ATOM 1418 C C . ALA A 1 187 ? -19.563 -7.699 28.509 1.00 88.19 187 ALA A C 1
ATOM 1420 O O . ALA A 1 187 ? -20.123 -8.614 29.119 1.00 88.19 187 ALA A O 1
ATOM 1421 N N . CYS A 1 188 ? -20.197 -6.577 28.177 1.00 90.19 188 CYS A N 1
ATOM 1422 C CA . CYS A 1 188 ? -21.597 -6.241 28.408 1.00 90.19 188 CYS A CA 1
ATOM 1423 C C . CYS A 1 188 ? -21.996 -5.106 27.458 1.00 90.19 188 CYS A C 1
ATOM 1425 O O . CYS A 1 188 ? -21.109 -4.444 26.947 1.00 90.19 188 CYS A O 1
ATOM 1427 N N . ASP A 1 189 ? -23.293 -4.852 27.280 1.00 89.06 189 ASP A N 1
ATOM 1428 C CA . ASP A 1 189 ? -23.795 -3.817 26.365 1.00 89.06 189 ASP A CA 1
ATOM 1429 C C . ASP A 1 189 ? -24.887 -2.987 27.066 1.00 89.06 189 ASP A C 1
ATOM 1431 O O . ASP A 1 189 ? -26.065 -3.351 27.127 1.00 89.06 189 ASP A O 1
ATOM 1435 N N . GLY A 1 190 ? -24.466 -1.938 27.782 1.00 86.81 190 GLY A N 1
ATOM 1436 C CA . GLY A 1 190 ? -25.320 -1.112 28.655 1.00 86.81 190 GLY A CA 1
ATOM 1437 C C . GLY A 1 190 ? -25.885 -1.823 29.903 1.00 86.81 190 GLY A C 1
ATOM 1438 O O . GLY A 1 190 ? -26.259 -1.179 30.886 1.00 86.81 190 GLY A O 1
ATOM 1439 N N . ALA A 1 191 ? -25.914 -3.154 29.910 1.00 88.50 191 ALA A N 1
ATOM 1440 C CA . ALA A 1 191 ? -26.215 -4.017 31.042 1.00 88.50 191 ALA A CA 1
ATOM 1441 C C . ALA A 1 191 ? -25.442 -5.341 30.905 1.00 88.50 191 ALA A C 1
ATOM 1443 O O . ALA A 1 191 ? -25.183 -5.791 29.786 1.00 88.50 191 ALA A O 1
ATOM 1444 N N . PRO A 1 192 ? -25.071 -5.996 32.021 1.00 88.81 192 PRO A N 1
ATOM 1445 C CA . PRO A 1 192 ? -24.452 -7.314 31.956 1.00 88.81 192 PRO A CA 1
ATOM 1446 C C . PRO A 1 192 ? -25.413 -8.339 31.324 1.00 88.81 192 PRO A C 1
ATOM 1448 O O . PRO A 1 192 ? -26.636 -8.194 31.454 1.00 88.81 192 PRO A O 1
ATOM 1451 N N . PRO A 1 193 ? -24.888 -9.400 30.681 1.00 87.38 193 PRO A N 1
ATOM 1452 C CA . PRO A 1 193 ? -25.706 -10.500 30.182 1.00 87.38 193 PRO A CA 1
ATOM 1453 C C . PRO A 1 193 ? -26.646 -11.038 31.269 1.00 87.38 193 PRO A C 1
ATOM 1455 O O . PRO A 1 193 ? -26.248 -11.170 32.424 1.00 87.38 193 PRO A O 1
ATOM 1458 N N . ALA A 1 194 ? -27.890 -11.370 30.907 1.00 81.62 194 ALA A N 1
ATOM 1459 C CA . ALA A 1 194 ? -28.950 -11.672 31.880 1.00 81.62 194 ALA A CA 1
ATOM 1460 C C . ALA A 1 194 ? -28.627 -12.828 32.851 1.00 81.62 194 ALA A C 1
ATOM 1462 O O . ALA A 1 194 ? -29.164 -12.860 33.958 1.00 81.62 194 ALA A O 1
ATOM 1463 N N . ASP A 1 195 ? -27.752 -13.748 32.444 1.00 83.25 195 ASP A N 1
ATOM 1464 C CA . ASP A 1 195 ? -27.345 -14.916 33.227 1.00 83.25 195 ASP A CA 1
ATOM 1465 C C . ASP A 1 195 ? -26.002 -14.725 33.958 1.00 83.25 195 ASP A C 1
ATOM 1467 O O . ASP A 1 195 ? -25.525 -15.663 34.591 1.00 83.25 195 ASP A O 1
ATOM 1471 N N . LEU A 1 196 ? -25.385 -13.539 33.879 1.00 87.00 196 LEU A N 1
ATOM 1472 C CA . LEU A 1 196 ? -24.098 -13.247 34.506 1.00 87.00 196 LEU A CA 1
ATOM 1473 C C . LEU A 1 196 ? -24.284 -12.471 35.816 1.00 87.00 196 LEU A C 1
ATOM 1475 O O . LEU A 1 196 ? -24.860 -11.382 35.854 1.00 87.00 196 LEU A O 1
ATOM 1479 N N . THR A 1 197 ? -23.762 -13.024 36.905 1.00 84.19 197 THR A N 1
ATOM 1480 C CA . THR A 1 197 ? -23.816 -12.447 38.253 1.00 84.19 197 THR A CA 1
ATOM 1481 C C . THR A 1 197 ? -22.416 -12.294 38.847 1.00 84.19 197 THR A C 1
ATOM 1483 O O . THR A 1 197 ? -21.462 -12.912 38.379 1.00 84.19 197 THR A O 1
ATOM 1486 N N . CYS A 1 198 ? -22.268 -11.523 39.934 1.00 85.25 198 CYS A N 1
ATOM 1487 C CA . CYS A 1 198 ? -20.973 -11.432 40.622 1.00 85.25 198 CYS A CA 1
ATOM 1488 C C . CYS A 1 198 ? -20.476 -12.800 41.129 1.00 85.25 198 CYS A C 1
ATOM 1490 O O . CYS A 1 198 ? -19.270 -13.025 41.169 1.00 85.25 198 CYS A O 1
ATOM 1492 N N . ALA A 1 199 ? -21.391 -13.722 41.456 1.00 86.12 199 ALA A N 1
ATOM 1493 C CA . ALA A 1 199 ? -21.053 -15.069 41.916 1.00 86.12 199 ALA A CA 1
ATOM 1494 C C . ALA A 1 199 ? -20.375 -15.930 40.832 1.00 86.12 199 ALA A C 1
ATOM 1496 O O . ALA A 1 199 ? -19.697 -16.904 41.165 1.00 86.12 199 ALA A O 1
ATOM 1497 N N . ASP A 1 200 ? -20.550 -15.573 39.554 1.00 86.56 200 ASP A N 1
ATOM 1498 C CA . ASP A 1 200 ? -19.909 -16.245 38.420 1.00 86.56 200 ASP A CA 1
ATOM 1499 C C . ASP A 1 200 ? -18.456 -15.784 38.216 1.00 86.56 200 ASP A C 1
ATOM 1501 O O . ASP A 1 200 ? -17.647 -16.538 37.675 1.00 86.56 200 ASP A O 1
ATOM 1505 N N . LEU A 1 201 ? -18.110 -14.577 38.682 1.00 85.00 201 LEU A N 1
ATOM 1506 C CA . LEU A 1 201 ? -16.739 -14.054 38.680 1.00 85.00 201 LEU A CA 1
ATOM 1507 C C . LEU A 1 201 ? -15.975 -14.490 39.940 1.00 85.00 201 LEU A C 1
ATOM 1509 O O . LEU A 1 201 ? -14.845 -14.971 39.846 1.00 85.00 201 LEU A O 1
ATOM 1513 N N . ASP A 1 202 ? -16.611 -14.382 41.112 1.00 85.88 202 ASP A N 1
ATOM 1514 C CA . ASP A 1 202 ? -16.107 -14.892 42.389 1.00 85.88 202 ASP A CA 1
ATOM 1515 C C . ASP A 1 202 ? -17.280 -15.398 43.258 1.00 85.88 202 ASP A C 1
ATOM 1517 O O . ASP A 1 202 ? -18.176 -14.622 43.600 1.00 85.88 202 ASP A O 1
ATOM 1521 N N . PRO A 1 203 ? -17.276 -16.672 43.703 1.00 86.06 203 PRO A N 1
ATOM 1522 C CA . PRO A 1 203 ? -18.350 -17.239 44.523 1.00 86.06 203 PRO A CA 1
ATOM 1523 C C . PRO A 1 203 ? -18.622 -16.519 45.855 1.00 86.06 203 PRO A C 1
ATOM 1525 O O . PRO A 1 203 ? -19.653 -16.768 46.484 1.00 86.06 203 PRO A O 1
ATOM 1528 N N . ALA A 1 204 ? -17.691 -15.694 46.344 1.00 86.44 204 ALA A N 1
ATOM 1529 C CA . ALA A 1 204 ? -17.847 -14.900 47.558 1.00 86.44 204 ALA A CA 1
ATOM 1530 C C . ALA A 1 204 ? -18.572 -13.564 47.319 1.00 86.44 204 ALA A C 1
ATOM 1532 O O . ALA A 1 204 ? -18.960 -12.912 48.293 1.00 86.44 204 ALA A O 1
ATOM 1533 N N . TRP A 1 205 ? -18.745 -13.143 46.065 1.00 86.25 205 TRP A N 1
ATOM 1534 C CA . TRP A 1 205 ? -19.376 -11.873 45.717 1.00 86.25 205 TRP A CA 1
ATOM 1535 C C . TRP A 1 205 ? -20.890 -12.035 45.568 1.00 86.25 205 TRP A C 1
ATOM 1537 O O . TRP A 1 205 ? -21.396 -13.043 45.076 1.00 86.25 205 TRP A O 1
ATOM 1547 N N . ILE A 1 206 ? -21.637 -11.032 46.032 1.00 80.38 206 ILE A N 1
ATOM 1548 C CA . ILE A 1 206 ? -23.100 -11.066 46.091 1.00 80.38 206 ILE A CA 1
ATOM 1549 C C . ILE A 1 206 ? -23.635 -9.751 45.543 1.00 80.38 206 ILE A C 1
ATOM 1551 O O . ILE A 1 206 ? -23.252 -8.689 46.018 1.00 80.38 206 ILE A O 1
ATOM 1555 N N . GLY A 1 207 ? -24.588 -9.819 44.620 1.00 77.81 207 GLY A N 1
ATOM 1556 C CA . GLY A 1 207 ? -25.271 -8.638 44.103 1.00 77.81 207 GLY A CA 1
ATOM 1557 C C . GLY A 1 207 ? -25.363 -8.626 42.579 1.00 77.81 207 GLY A C 1
ATOM 1558 O O . GLY A 1 207 ? -24.891 -9.555 41.921 1.00 77.81 207 GLY A O 1
ATOM 1559 N N . PRO A 1 208 ? -26.034 -7.604 42.022 1.00 76.75 208 PRO A N 1
ATOM 1560 C CA . PRO A 1 208 ? -26.126 -7.413 40.584 1.00 76.75 208 PRO A CA 1
ATOM 1561 C C . PRO A 1 208 ? -24.857 -6.750 40.042 1.00 76.75 208 PRO A C 1
ATOM 1563 O O . PRO A 1 208 ? -24.453 -5.691 40.530 1.00 76.75 208 PRO A O 1
ATOM 1566 N N . LEU A 1 209 ? -24.300 -7.337 38.987 1.00 87.75 209 LEU A N 1
ATOM 1567 C CA . LEU A 1 209 ? -23.182 -6.788 38.229 1.00 87.75 209 LEU A CA 1
ATOM 1568 C C . LEU A 1 209 ? -23.623 -5.511 37.486 1.00 87.75 209 LEU A C 1
ATOM 1570 O O . LEU A 1 209 ? -24.808 -5.325 37.184 1.00 87.75 209 LEU A O 1
ATOM 1574 N N . GLY A 1 210 ? -22.704 -4.583 37.261 1.00 88.69 210 GLY A N 1
ATOM 1575 C CA . GLY A 1 210 ? -22.924 -3.423 36.402 1.00 88.69 210 GLY A CA 1
ATOM 1576 C C . GLY A 1 210 ? -22.299 -3.603 35.025 1.00 88.69 210 GLY A C 1
ATOM 1577 O O . GLY A 1 210 ? -21.586 -4.570 34.772 1.00 88.69 210 GLY A O 1
ATOM 1578 N N . CYS A 1 211 ? -22.557 -2.635 34.155 1.00 90.81 211 CYS A N 1
ATOM 1579 C CA . CYS A 1 211 ? -21.826 -2.441 32.912 1.00 90.81 211 CYS A CA 1
ATOM 1580 C C . CYS A 1 211 ? -21.324 -0.996 32.908 1.00 90.81 211 CYS A C 1
ATOM 1582 O O . CYS A 1 211 ? -22.103 -0.094 33.232 1.00 90.81 211 CYS A O 1
ATOM 1584 N N . THR A 1 212 ? -20.038 -0.785 32.645 1.00 87.62 212 THR A N 1
ATOM 1585 C CA . THR A 1 212 ? -19.467 0.559 32.493 1.00 87.62 212 THR A CA 1
ATOM 1586 C C . THR A 1 212 ? -19.782 1.123 31.109 1.00 87.62 212 THR A C 1
ATOM 1588 O O . THR A 1 212 ? -20.167 0.386 30.204 1.00 87.62 212 THR A O 1
ATOM 1591 N N . ASP A 1 213 ? -19.561 2.426 30.927 1.00 82.94 213 ASP A N 1
ATOM 1592 C CA . ASP A 1 213 ? -19.686 3.082 29.615 1.00 82.94 213 ASP A CA 1
ATOM 1593 C C . ASP A 1 213 ? -18.619 2.593 28.605 1.00 82.94 213 ASP A C 1
ATOM 1595 O O . ASP A 1 213 ? -18.770 2.793 27.404 1.00 82.94 213 ASP A O 1
ATOM 1599 N N . ASP A 1 214 ? -17.584 1.890 29.086 1.00 81.25 214 ASP A N 1
ATOM 1600 C CA . ASP A 1 214 ? -16.521 1.257 28.289 1.00 81.25 214 ASP A CA 1
ATOM 1601 C C . ASP A 1 214 ? -16.800 -0.241 28.016 1.00 81.25 214 ASP A C 1
ATOM 1603 O O . ASP A 1 214 ? -15.883 -1.014 27.724 1.00 81.25 214 ASP A O 1
ATOM 1607 N N . CYS A 1 215 ? -18.054 -0.682 28.188 1.00 88.44 215 CYS A N 1
ATOM 1608 C CA . CYS A 1 215 ? -18.500 -2.066 27.979 1.00 88.44 215 CYS A CA 1
ATOM 1609 C C . CYS A 1 215 ? -17.688 -3.115 28.763 1.00 88.44 215 CYS A C 1
ATOM 1611 O O . CYS A 1 215 ? -17.509 -4.260 28.336 1.00 88.44 215 CYS A O 1
ATOM 1613 N N . GLN A 1 216 ? -17.211 -2.729 29.952 1.00 88.50 216 GLN A N 1
ATOM 1614 C CA . GLN A 1 216 ? -16.593 -3.624 30.924 1.00 88.50 216 GLN A CA 1
ATOM 1615 C C . GLN A 1 216 ? -17.579 -3.964 32.038 1.00 88.50 216 GLN A C 1
ATOM 1617 O O . GLN A 1 216 ? -18.423 -3.153 32.430 1.00 88.50 216 GLN A O 1
ATOM 1622 N N . LEU A 1 217 ? -17.451 -5.170 32.588 1.00 90.00 217 LEU A N 1
ATOM 1623 C CA . LEU A 1 217 ? -18.235 -5.565 33.751 1.00 90.00 217 LEU A CA 1
ATOM 1624 C C . LEU A 1 217 ? -17.809 -4.722 34.954 1.00 90.00 217 LEU A C 1
ATOM 1626 O O . LEU A 1 217 ? -16.643 -4.714 35.339 1.00 90.00 217 LEU A O 1
ATOM 1630 N N . ASP A 1 218 ? -18.772 -4.027 35.551 1.00 87.62 218 ASP A N 1
ATOM 1631 C CA . ASP A 1 218 ? -18.577 -3.292 36.797 1.00 87.62 218 ASP A CA 1
ATOM 1632 C C . ASP A 1 218 ? -18.871 -4.223 37.979 1.00 87.62 218 ASP A C 1
ATOM 1634 O O . ASP A 1 218 ? -20.030 -4.534 38.281 1.00 87.62 218 ASP A O 1
ATOM 1638 N N . ASP A 1 219 ? -17.803 -4.669 38.637 1.00 84.31 219 ASP A N 1
ATOM 1639 C CA . ASP A 1 219 ? -17.817 -5.536 39.815 1.00 84.31 219 ASP A CA 1
ATOM 1640 C C . ASP A 1 219 ? -17.635 -4.775 41.138 1.00 84.31 219 ASP A C 1
ATOM 1642 O O . ASP A 1 219 ? -17.546 -5.390 42.201 1.00 84.31 219 ASP A O 1
ATOM 1646 N N . SER A 1 220 ? -17.615 -3.438 41.105 1.00 78.56 220 SER A N 1
ATOM 1647 C CA . SER A 1 220 ? -17.221 -2.591 42.238 1.00 78.56 220 SER A CA 1
ATOM 1648 C C . SER A 1 220 ? -18.273 -2.460 43.359 1.00 78.56 220 SER A C 1
ATOM 1650 O O . SER A 1 220 ? -18.331 -1.445 44.059 1.00 78.56 220 SER A O 1
ATOM 1652 N N . ARG A 1 221 ? -19.110 -3.485 43.562 1.00 60.62 221 ARG A N 1
ATOM 1653 C CA . ARG A 1 221 ? -20.317 -3.440 44.405 1.00 60.62 221 ARG A CA 1
ATOM 1654 C C . ARG A 1 221 ? -20.270 -4.358 45.620 1.00 60.62 221 ARG A C 1
ATOM 1656 O O . ARG A 1 221 ? -19.999 -5.565 45.454 1.00 60.62 221 ARG A O 1
#